Protein AF-K0SQ11-F1 (afdb_monomer_lite)

Secondary structure (DSSP, 8-state):
--------PPPPTT---------PPP-----------------------------------HHHHHHHIIIIIHHHHHH-TT-B--EEEEEE--SSSTTEEEEEE--EEES-SSPEEETTTEEE----PEEEPPPEEEEEEE-TTS-EEEEEEEEES-TTS-TTTTT--HHHHHHHHTT------TT-HHHHHHHHGGGSSPTTSS--SS--GGGS-TT------TT--

Sequence (229 aa):
MLRLGLPVRALDPTSRRVVVSAVRPPQGEANRPCEGLPRQPLAGRPRGRLRLPWSGHGPLCKEDIAETLKSVGGDIQASFPDLEPNAFGFTADDPIEPNRVWYFVRPRGTFSGKPFKHPVVGDIEATGAKVVAPTEARSMVFDDEGKIKHVSVGYVVDRFTGDTTGGKGAVFGLYHVMGQEIDATIGSPVTCFLQRLPDFLPEGTLPRSYSKEEDIPAWWTDERRGADA

Foldseek 3Di:
DDDDDDDDDDDDPPDPDDDPDDDDDDDDDDDDDPPDDDDDDDPDDPPDPDDDDWDLFDDAFPVLVVLCCVQVVVLCCQQWVPKDFQKADWDAQDVVAHQKIKIKTFIWTFRQGAFRQDLPPGTQHRPRQIWGAAIWMKMFHADPVRHTPDIGTFHHPDLVGIDQQNSGDDVSSVCVNSVHHDDQAAPDPVQVVVLCVCVVDPHPSDRHRYDDPVSPDPVDDDPDHRRYD

pLDDT: mean 75.04, std 24.02, range [23.45, 97.5]

Radius of gyration: 21.97 Å; chains: 1; bounding box: 57×60×44 Å

Organism: Thalassiosira oceanica (NCBI:txid159749)

Structure (mmCIF, N/CA/C/O backbone):
data_AF-K0SQ11-F1
#
_entry.id   AF-K0SQ11-F1
#
loop_
_atom_site.group_PDB
_atom_site.id
_atom_site.type_symbol
_atom_site.label_atom_id
_atom_site.label_alt_id
_atom_site.label_comp_id
_atom_site.label_asym_id
_atom_site.label_entity_id
_atom_site.label_seq_id
_atom_site.pdbx_PDB_ins_code
_atom_site.Cartn_x
_atom_site.Cartn_y
_atom_site.Cartn_z
_atom_site.occupancy
_atom_site.B_iso_or_equiv
_atom_site.auth_seq_id
_atom_site.auth_comp_id
_atom_site.auth_asym_id
_atom_site.auth_atom_id
_atom_site.pdbx_PDB_model_num
ATOM 1 N N . MET A 1 1 ? 0.326 -36.700 16.245 1.00 40.06 1 MET A N 1
ATOM 2 C CA . MET A 1 1 ? 0.276 -37.810 15.270 1.00 40.06 1 MET A CA 1
ATOM 3 C C . MET A 1 1 ? -1.027 -37.678 14.487 1.00 40.06 1 MET A C 1
ATOM 5 O O . MET A 1 1 ? -2.061 -38.068 14.996 1.00 40.06 1 MET A O 1
ATOM 9 N N . LEU A 1 2 ? -0.997 -37.039 13.313 1.00 26.03 2 LEU A N 1
ATOM 10 C CA . LEU A 1 2 ? -2.058 -37.102 12.298 1.00 26.03 2 LEU A CA 1
ATOM 11 C C . LEU A 1 2 ? -1.409 -36.730 10.952 1.00 26.03 2 LEU A C 1
ATOM 13 O O . LEU A 1 2 ? -0.904 -35.622 10.791 1.00 26.03 2 LEU A O 1
ATOM 17 N N . ARG A 1 3 ? -1.320 -37.703 10.039 1.00 28.97 3 ARG A N 1
ATOM 18 C CA . ARG A 1 3 ? -0.802 -37.563 8.668 1.00 28.97 3 ARG A CA 1
ATOM 19 C C . ARG A 1 3 ? -1.971 -37.194 7.754 1.00 28.97 3 ARG A C 1
ATOM 21 O O . ARG A 1 3 ? -2.927 -37.958 7.689 1.00 28.97 3 ARG A O 1
ATOM 28 N N . LEU A 1 4 ? -1.866 -36.098 7.007 1.00 30.70 4 LEU A N 1
ATOM 29 C CA . LEU A 1 4 ? -2.691 -35.854 5.821 1.00 30.70 4 LEU A CA 1
ATOM 30 C C . LEU A 1 4 ? -1.885 -36.294 4.595 1.00 30.70 4 LEU A C 1
ATOM 32 O O . LEU A 1 4 ? -0.842 -35.721 4.289 1.00 30.70 4 LEU A O 1
ATOM 36 N N . GLY A 1 5 ? -2.323 -37.380 3.958 1.00 31.53 5 GLY A N 1
ATOM 37 C CA . GLY A 1 5 ? -1.709 -37.927 2.753 1.00 31.53 5 GLY A CA 1
ATOM 38 C C . GLY A 1 5 ? -2.247 -37.247 1.497 1.00 31.53 5 GLY A C 1
ATOM 39 O O . GLY A 1 5 ? -3.444 -37.293 1.235 1.00 31.53 5 GLY A O 1
ATOM 40 N N . LEU A 1 6 ? -1.347 -36.679 0.700 1.00 33.78 6 LEU A N 1
ATOM 41 C CA . LEU A 1 6 ? -1.565 -36.391 -0.717 1.00 33.78 6 LEU A CA 1
ATOM 42 C C . LEU A 1 6 ? -0.550 -37.215 -1.528 1.00 33.78 6 LEU A C 1
ATOM 44 O O . LEU A 1 6 ? 0.592 -37.365 -1.082 1.00 33.78 6 LEU A O 1
ATOM 48 N N . PRO A 1 7 ? -0.923 -37.776 -2.693 1.00 32.31 7 PRO A N 1
ATOM 49 C CA . PRO A 1 7 ? 0.001 -38.556 -3.502 1.00 32.31 7 PRO A CA 1
ATOM 50 C C . PRO A 1 7 ? 1.004 -37.629 -4.199 1.00 32.31 7 PRO A C 1
ATOM 52 O O . PRO A 1 7 ? 0.644 -36.835 -5.067 1.00 32.31 7 PRO A O 1
ATOM 55 N N . VAL A 1 8 ? 2.282 -37.758 -3.844 1.00 35.69 8 VAL A N 1
ATOM 56 C CA . VAL A 1 8 ? 3.393 -37.153 -4.585 1.00 35.69 8 VAL A CA 1
ATOM 57 C C . VAL A 1 8 ? 3.593 -37.965 -5.866 1.00 35.69 8 VAL A C 1
ATOM 59 O O . VAL A 1 8 ? 4.084 -39.092 -5.817 1.00 35.69 8 VAL A O 1
ATOM 62 N N . ARG A 1 9 ? 3.206 -37.420 -7.024 1.00 36.34 9 ARG A N 1
ATOM 63 C CA . ARG A 1 9 ? 3.753 -37.886 -8.307 1.00 36.34 9 ARG A CA 1
ATOM 64 C C . ARG A 1 9 ? 5.137 -37.267 -8.475 1.00 36.34 9 ARG A C 1
ATOM 66 O O . ARG A 1 9 ? 5.291 -36.060 -8.316 1.00 36.34 9 ARG A O 1
ATOM 73 N N . ALA A 1 10 ? 6.122 -38.113 -8.761 1.00 33.50 10 ALA A N 1
ATOM 74 C CA . ALA A 1 10 ? 7.498 -37.713 -9.018 1.00 33.50 10 ALA A CA 1
ATOM 75 C C . ALA A 1 10 ? 7.561 -36.633 -10.112 1.00 33.50 10 ALA A C 1
ATOM 77 O O . ALA A 1 10 ? 6.948 -36.779 -11.171 1.00 33.50 10 ALA A O 1
ATOM 78 N N . LEU A 1 11 ? 8.283 -35.549 -9.823 1.00 37.41 11 LEU A N 1
ATOM 79 C CA . LEU A 1 11 ? 8.585 -34.472 -10.761 1.00 37.41 11 LEU A CA 1
ATOM 80 C C . LEU A 1 11 ? 9.653 -34.946 -11.756 1.00 37.41 11 LEU A C 1
ATOM 82 O O . LEU A 1 11 ? 10.676 -35.498 -11.356 1.00 37.41 11 LEU A O 1
ATOM 86 N N . ASP A 1 12 ? 9.406 -34.705 -13.041 1.00 36.88 12 ASP A N 1
ATOM 87 C CA . ASP A 1 12 ? 10.394 -34.826 -14.112 1.00 36.88 12 ASP A CA 1
ATOM 88 C C . ASP A 1 12 ? 11.459 -33.719 -13.943 1.00 36.88 12 ASP A C 1
ATOM 90 O O . ASP A 1 12 ? 11.107 -32.534 -13.961 1.00 36.88 12 ASP A O 1
ATOM 94 N N . PRO A 1 13 ? 12.751 -34.063 -13.781 1.00 37.38 13 PRO A N 1
ATOM 95 C CA . PRO A 1 13 ? 13.816 -33.093 -13.540 1.00 37.38 13 PRO A CA 1
ATOM 96 C C . PRO A 1 13 ? 14.177 -32.218 -14.757 1.00 37.38 13 PRO A C 1
ATOM 98 O O . PRO A 1 13 ? 15.077 -31.388 -14.645 1.00 37.38 13 PRO A O 1
ATOM 101 N N . THR A 1 14 ? 13.500 -32.350 -15.906 1.00 37.03 14 THR A N 1
ATOM 102 C CA . THR A 1 14 ? 13.816 -31.584 -17.131 1.00 37.03 14 THR A CA 1
ATOM 103 C C . THR A 1 14 ? 12.773 -30.546 -17.571 1.00 37.03 14 THR A C 1
ATOM 105 O O . THR A 1 14 ? 12.990 -29.825 -18.545 1.00 37.03 14 THR A O 1
ATOM 108 N N . SER A 1 15 ? 11.679 -30.357 -16.827 1.00 35.72 15 SER A N 1
ATOM 109 C CA . SER A 1 15 ? 10.617 -29.403 -17.187 1.00 35.72 15 SER A CA 1
ATOM 110 C C . SER A 1 15 ? 10.769 -28.030 -16.503 1.00 35.72 15 SER A C 1
ATOM 112 O O . SER A 1 15 ? 10.316 -27.833 -15.376 1.00 35.72 15 SER A O 1
ATOM 114 N N . ARG A 1 16 ? 11.311 -27.022 -17.207 1.00 37.81 16 ARG A N 1
ATOM 115 C CA . ARG A 1 16 ? 11.206 -25.590 -16.827 1.00 37.81 16 ARG A CA 1
ATOM 116 C C . ARG A 1 16 ? 9.860 -24.976 -17.249 1.00 37.81 16 ARG A C 1
ATOM 118 O O . ARG A 1 16 ? 9.820 -24.001 -17.994 1.00 37.81 16 ARG A O 1
ATOM 125 N N . ARG A 1 17 ? 8.741 -25.549 -16.806 1.00 32.56 17 ARG A N 1
ATOM 126 C CA . ARG A 1 17 ? 7.415 -24.918 -16.920 1.00 32.56 17 ARG A CA 1
ATOM 127 C C . ARG A 1 17 ? 6.625 -25.153 -15.643 1.00 32.56 17 ARG A C 1
ATOM 129 O O . ARG A 1 17 ? 6.314 -26.291 -15.302 1.00 32.56 17 ARG A O 1
ATOM 136 N N . VAL A 1 18 ? 6.278 -24.067 -14.957 1.00 30.39 18 VAL A N 1
ATOM 137 C CA . VAL A 1 18 ? 5.255 -24.086 -13.911 1.00 30.39 18 VAL A CA 1
ATOM 138 C C . VAL A 1 18 ? 3.911 -24.247 -14.617 1.00 30.39 18 VAL A C 1
ATOM 140 O O . VAL A 1 18 ? 3.404 -23.315 -15.232 1.00 30.39 18 VAL A O 1
ATOM 143 N N . VAL A 1 19 ? 3.346 -25.453 -14.584 1.00 28.52 19 VAL A N 1
ATOM 144 C CA . VAL A 1 19 ? 1.976 -25.686 -15.050 1.00 28.52 19 VAL A CA 1
ATOM 145 C C . VAL A 1 19 ? 1.035 -25.341 -13.899 1.00 28.52 19 VAL A C 1
ATOM 147 O O . VAL A 1 19 ? 0.837 -26.140 -12.986 1.00 28.52 19 VAL A O 1
ATOM 150 N N . VAL A 1 20 ? 0.449 -24.144 -13.933 1.00 29.77 20 VAL A N 1
ATOM 151 C CA . VAL A 1 20 ? -0.685 -23.801 -13.066 1.00 29.77 20 VAL A CA 1
ATOM 152 C C . VAL A 1 20 ? -1.923 -24.491 -13.640 1.00 29.77 20 VAL A C 1
ATOM 154 O O . VAL A 1 20 ? -2.481 -24.068 -14.650 1.00 29.77 20 VAL A O 1
ATOM 157 N N . SE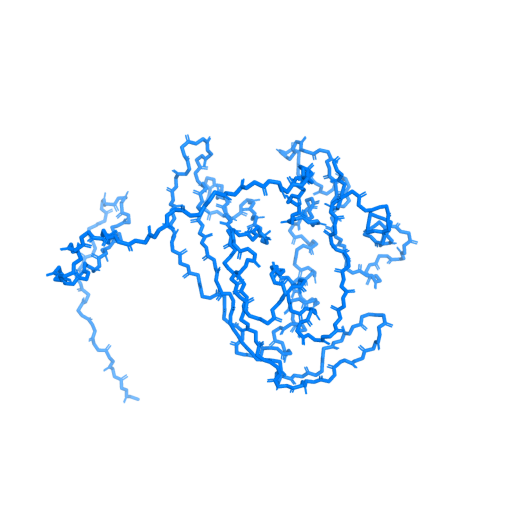R A 1 21 ? -2.333 -25.600 -13.027 1.00 28.03 21 SER A N 1
ATOM 158 C CA . SER A 1 21 ? -3.576 -26.288 -13.383 1.00 28.03 21 SER A CA 1
ATOM 159 C C . SER A 1 21 ? -4.770 -25.485 -12.860 1.00 28.03 21 SER A C 1
ATOM 161 O O . SER A 1 21 ? -5.075 -25.514 -11.668 1.00 28.03 21 SER A O 1
ATOM 163 N N . ALA A 1 22 ? -5.441 -24.745 -13.743 1.00 30.41 22 ALA A N 1
ATOM 164 C CA . ALA A 1 22 ? -6.716 -24.111 -13.439 1.00 30.41 22 ALA A CA 1
ATOM 165 C C . ALA A 1 22 ? -7.832 -25.169 -13.435 1.00 30.41 22 ALA A C 1
ATOM 167 O O . ALA A 1 22 ? -8.140 -25.779 -14.462 1.00 30.41 22 ALA A O 1
ATOM 168 N N . VAL A 1 23 ? -8.465 -25.374 -12.280 1.00 29.23 23 VAL A N 1
ATOM 169 C CA . VAL A 1 23 ? -9.723 -26.122 -12.182 1.00 29.23 23 VAL A CA 1
ATOM 170 C C . VAL A 1 23 ? -10.803 -25.304 -12.897 1.00 29.23 23 VAL A C 1
ATOM 172 O O . VAL A 1 23 ? -11.143 -24.206 -12.460 1.00 29.23 23 VAL A O 1
ATOM 175 N N . ARG A 1 24 ? -11.325 -25.809 -14.023 1.00 27.81 24 ARG A N 1
ATOM 176 C CA . ARG A 1 24 ? -12.464 -25.187 -14.717 1.00 27.81 24 ARG A CA 1
ATOM 177 C C . ARG A 1 24 ? -13.718 -25.301 -13.839 1.00 27.81 24 ARG A C 1
ATOM 179 O O . ARG A 1 24 ? -14.033 -26.418 -13.425 1.00 27.81 24 ARG A O 1
ATOM 186 N N . PRO A 1 25 ? -14.472 -24.216 -13.597 1.00 33.88 25 PRO A N 1
ATOM 187 C CA . PRO A 1 25 ? -15.818 -24.346 -13.057 1.00 33.88 25 PRO A CA 1
ATOM 188 C C . PRO A 1 25 ? -16.740 -25.030 -14.087 1.00 33.88 25 PRO A C 1
ATOM 190 O O . PRO A 1 25 ? -16.504 -24.917 -15.297 1.00 33.88 25 PRO A O 1
ATOM 193 N N . PRO A 1 26 ? -17.771 -25.765 -13.631 1.00 32.19 26 PRO A N 1
ATOM 194 C CA . PRO A 1 26 ? -18.691 -26.473 -14.511 1.00 32.19 26 PRO A CA 1
ATOM 195 C C . PRO A 1 26 ? -19.428 -25.492 -15.429 1.00 32.19 26 PRO A C 1
ATOM 197 O O . PRO A 1 26 ? -19.966 -24.478 -14.989 1.00 32.19 26 PRO A O 1
ATOM 200 N N . GLN A 1 27 ? -19.432 -25.803 -16.725 1.00 36.09 27 GLN A N 1
ATOM 201 C CA . GLN A 1 27 ? -20.193 -25.077 -17.734 1.00 36.09 27 GLN A CA 1
ATOM 202 C C . GLN A 1 27 ? -21.684 -25.373 -17.551 1.00 36.09 27 GLN A C 1
ATOM 204 O O . GLN A 1 27 ? -22.124 -26.500 -17.765 1.00 36.09 27 GLN A O 1
ATOM 209 N N . GLY A 1 28 ? -22.458 -24.357 -17.181 1.00 32.97 28 GLY A N 1
ATOM 210 C CA . GLY A 1 28 ? -23.914 -24.424 -17.144 1.00 32.97 28 GLY A CA 1
ATOM 211 C C . GLY A 1 28 ? -24.511 -23.054 -16.842 1.00 32.97 28 GLY A C 1
ATOM 212 O O . GLY A 1 28 ? -24.303 -22.528 -15.760 1.00 32.97 28 GLY A O 1
ATOM 213 N N . GLU A 1 29 ? -25.242 -22.510 -17.816 1.00 37.88 29 GLU A N 1
ATOM 214 C CA . GLU A 1 29 ? -26.113 -21.325 -17.723 1.00 37.88 29 GLU A CA 1
ATOM 215 C C . GLU A 1 29 ? -25.455 -19.936 -17.635 1.00 37.88 29 GLU A C 1
ATOM 217 O O . GLU A 1 29 ? -25.590 -19.201 -16.664 1.00 37.88 29 GLU A O 1
ATOM 222 N N . ALA A 1 30 ? -24.853 -19.493 -18.741 1.00 39.62 30 ALA A N 1
ATOM 223 C CA . ALA A 1 30 ? -24.671 -18.066 -19.013 1.00 39.62 30 ALA A CA 1
ATOM 224 C C . ALA A 1 30 ? -24.880 -17.786 -20.507 1.00 39.62 30 ALA A C 1
ATOM 226 O O . ALA A 1 30 ? -23.931 -17.590 -21.252 1.00 39.62 30 ALA A O 1
ATOM 227 N N . ASN A 1 31 ? -26.135 -17.842 -20.959 1.00 39.84 31 ASN A N 1
ATOM 228 C CA . ASN A 1 31 ? -26.563 -17.250 -22.228 1.00 39.84 31 ASN A CA 1
ATOM 229 C C . ASN A 1 31 ? -28.076 -17.000 -22.188 1.00 39.84 31 ASN A C 1
ATOM 231 O O . ASN A 1 31 ? -28.878 -17.797 -22.669 1.00 39.84 31 ASN A O 1
ATOM 235 N N . ARG A 1 32 ? -28.470 -15.868 -21.601 1.00 34.31 32 ARG A N 1
ATOM 236 C CA . ARG A 1 32 ? -29.712 -15.184 -21.972 1.00 34.31 32 ARG A CA 1
ATOM 237 C C . ARG A 1 32 ? -29.358 -13.733 -22.299 1.00 34.31 32 ARG A C 1
ATOM 239 O O . ARG A 1 32 ? -28.761 -13.075 -21.448 1.00 34.31 32 ARG A O 1
ATOM 246 N N . PRO A 1 33 ? -29.668 -13.231 -23.503 1.00 32.69 33 PRO A N 1
ATOM 247 C CA . PRO A 1 33 ? -29.471 -11.827 -23.818 1.00 32.69 33 PRO A CA 1
ATOM 248 C C . PRO A 1 33 ? -30.465 -10.980 -23.015 1.00 32.69 33 PRO A C 1
ATOM 250 O O . PRO A 1 33 ? -31.672 -11.212 -23.053 1.00 32.69 33 PRO A O 1
ATOM 253 N N . CYS A 1 34 ? -29.953 -9.999 -22.272 1.00 34.88 34 CYS A N 1
ATOM 254 C CA . CYS A 1 34 ? -30.762 -8.972 -21.622 1.00 34.88 34 CYS A CA 1
ATOM 255 C C . CYS A 1 34 ? -31.261 -7.970 -22.677 1.00 34.88 34 CYS A C 1
ATOM 257 O O . CYS A 1 34 ? -30.704 -6.884 -22.827 1.00 34.88 34 CYS A O 1
ATOM 259 N N . GLU A 1 35 ? -32.300 -8.331 -23.424 1.00 33.31 35 GLU A N 1
ATOM 260 C CA . GLU A 1 35 ? -33.110 -7.369 -24.173 1.00 33.31 35 GLU A CA 1
ATOM 261 C C . GLU A 1 35 ? -34.173 -6.777 -23.235 1.00 33.31 35 GLU A C 1
ATOM 263 O O . GLU A 1 35 ? -34.938 -7.520 -22.625 1.00 33.31 35 GLU A O 1
ATOM 268 N N . GLY A 1 36 ? -34.224 -5.442 -23.100 1.00 40.19 36 GLY A N 1
ATOM 269 C CA . GLY A 1 36 ? -35.381 -4.774 -22.480 1.00 40.19 36 GLY A CA 1
ATOM 270 C C . GLY A 1 36 ? -35.147 -3.633 -21.483 1.00 40.19 36 GLY A C 1
ATOM 271 O O . GLY A 1 36 ? -36.105 -3.248 -20.820 1.00 40.19 36 GLY A O 1
ATOM 272 N N . LEU A 1 37 ? -33.949 -3.048 -21.353 1.00 33.91 37 LEU A N 1
ATOM 273 C CA . LEU A 1 37 ? -33.782 -1.829 -20.540 1.00 33.91 37 LEU A CA 1
ATOM 274 C C . LEU A 1 37 ? -33.854 -0.558 -21.411 1.00 33.91 37 LEU A C 1
ATOM 276 O O . LEU A 1 37 ? -33.103 -0.448 -22.385 1.00 33.91 37 LEU A O 1
ATOM 280 N N . PRO A 1 38 ? -34.732 0.416 -21.093 1.00 33.44 38 PRO A N 1
ATOM 281 C CA . PRO A 1 38 ? -34.874 1.634 -21.884 1.00 33.44 38 PRO A CA 1
ATOM 282 C C . PRO A 1 38 ? -33.610 2.499 -21.801 1.00 33.44 38 PRO A C 1
ATOM 284 O O . PRO A 1 38 ? -33.128 2.836 -20.719 1.00 33.44 38 PRO A O 1
ATOM 287 N N . ARG A 1 39 ? -33.083 2.897 -22.965 1.00 37.88 39 ARG A N 1
ATOM 288 C CA . ARG A 1 39 ? -31.985 3.867 -23.080 1.00 37.88 39 ARG A CA 1
ATOM 289 C C . ARG A 1 39 ? -32.509 5.260 -22.728 1.00 37.88 39 ARG A C 1
ATOM 291 O O . ARG A 1 39 ? -33.182 5.885 -23.542 1.00 37.88 39 ARG A O 1
ATOM 298 N N . GLN A 1 40 ? -32.197 5.757 -21.534 1.00 34.53 40 GLN A N 1
ATOM 299 C CA . GLN A 1 40 ? -32.376 7.177 -21.228 1.00 34.53 40 GLN A CA 1
ATOM 300 C C . GLN A 1 40 ? -31.250 8.009 -21.872 1.00 34.53 40 GLN A C 1
ATOM 302 O O . GLN A 1 40 ? -30.087 7.595 -21.826 1.00 34.53 40 GLN A O 1
ATOM 307 N N . PRO A 1 41 ? -31.550 9.180 -22.462 1.00 31.86 41 PRO A N 1
ATOM 308 C CA . PRO A 1 41 ? -30.533 10.043 -23.043 1.00 31.86 41 PRO A CA 1
ATOM 309 C C . PRO A 1 41 ? -29.798 10.813 -21.937 1.00 31.86 41 PRO A C 1
ATOM 311 O O . PRO A 1 41 ? -30.388 11.615 -21.216 1.00 31.86 41 PRO A O 1
ATOM 314 N N . LEU A 1 42 ? -28.489 10.590 -21.810 1.00 35.97 42 LEU A N 1
ATOM 315 C CA . LEU A 1 42 ? -27.618 11.362 -20.920 1.00 35.97 42 LEU A CA 1
ATOM 316 C C . LEU A 1 42 ? -27.290 12.719 -21.559 1.00 35.97 42 LEU A C 1
ATOM 318 O O . LEU A 1 42 ? -26.251 12.892 -22.194 1.00 35.97 42 LEU A O 1
ATOM 322 N N . ALA A 1 43 ? -28.185 13.691 -21.390 1.00 32.31 43 ALA A N 1
ATOM 323 C CA . ALA A 1 43 ? -27.906 15.090 -21.683 1.00 32.31 43 ALA A CA 1
ATOM 324 C C . ALA A 1 43 ? -27.312 15.788 -20.444 1.00 32.31 43 ALA A C 1
ATOM 326 O O . ALA A 1 43 ? -27.899 15.766 -19.367 1.00 32.31 43 ALA A O 1
ATOM 327 N N . GLY A 1 44 ? -26.155 16.433 -20.623 1.00 39.44 44 GLY A N 1
ATOM 328 C CA . GLY A 1 44 ? -25.675 17.512 -19.754 1.00 39.44 44 GLY A CA 1
ATOM 329 C C . GLY A 1 44 ? -25.054 17.105 -18.414 1.00 39.44 44 GLY A C 1
ATOM 330 O O . GLY A 1 44 ? -25.647 17.315 -17.362 1.00 39.44 44 GLY A O 1
ATOM 331 N N . ARG A 1 45 ? -23.792 16.657 -18.418 1.00 31.62 45 ARG A N 1
ATOM 332 C CA . ARG A 1 45 ? -22.900 16.877 -17.265 1.00 31.62 45 ARG A CA 1
ATOM 333 C C . ARG A 1 45 ? -21.667 17.660 -17.716 1.00 31.62 45 ARG A C 1
ATOM 335 O O . ARG A 1 45 ? -21.113 17.342 -18.771 1.00 31.62 45 ARG A O 1
ATOM 342 N N . PRO A 1 46 ? -21.243 18.693 -16.966 1.00 33.34 46 PRO A N 1
ATOM 343 C CA . PRO A 1 46 ? -20.054 19.459 -17.305 1.00 33.34 46 PRO A CA 1
ATOM 344 C C . PRO A 1 46 ? -18.839 18.528 -17.331 1.00 33.34 46 PRO A C 1
ATOM 346 O O . PRO A 1 46 ? -18.692 17.661 -16.468 1.00 33.34 46 PRO A O 1
ATOM 349 N N . ARG A 1 47 ? -17.979 18.701 -18.342 1.00 36.22 47 ARG A N 1
ATOM 350 C CA . ARG A 1 47 ? -16.709 17.977 -18.496 1.00 36.22 47 ARG A CA 1
ATOM 351 C C . ARG A 1 47 ? -15.741 18.402 -17.386 1.00 36.22 47 ARG A C 1
ATOM 353 O O . ARG A 1 47 ? -14.822 19.183 -17.613 1.00 36.22 47 ARG A O 1
ATOM 360 N N . GLY A 1 48 ? -15.964 17.897 -16.177 1.00 29.22 48 GLY A N 1
ATOM 361 C CA . GLY A 1 48 ? -14.951 17.856 -15.136 1.00 29.22 48 GLY A CA 1
ATOM 362 C C . GLY A 1 48 ? -13.821 16.960 -15.626 1.00 29.22 48 GLY A C 1
ATOM 363 O O . GLY A 1 48 ? -14.041 15.797 -15.960 1.00 29.22 48 GLY A O 1
ATOM 364 N N . ARG A 1 49 ? -12.625 17.531 -15.747 1.00 29.38 49 ARG A N 1
ATOM 365 C CA . ARG A 1 49 ? -11.403 16.824 -16.131 1.00 29.38 49 ARG A CA 1
ATOM 366 C C . ARG A 1 49 ? -11.195 15.684 -15.125 1.00 29.38 49 ARG A C 1
ATOM 368 O O . ARG A 1 49 ? -10.984 15.951 -13.945 1.00 29.38 49 ARG A O 1
ATOM 375 N N . LEU A 1 50 ? -11.322 14.437 -15.575 1.00 23.45 50 LEU A N 1
ATOM 376 C CA . LEU A 1 50 ? -11.149 13.243 -14.750 1.00 23.45 50 LEU A CA 1
ATOM 377 C C . LEU A 1 50 ? -9.677 13.168 -14.313 1.00 23.45 50 LEU A C 1
ATOM 379 O O . LEU A 1 50 ? -8.835 12.660 -15.045 1.00 23.45 50 LEU A O 1
ATOM 383 N N . ARG A 1 51 ? -9.346 13.733 -13.150 1.00 26.39 51 ARG A N 1
ATOM 384 C CA . ARG A 1 51 ? -8.080 13.449 -12.471 1.00 26.39 51 ARG A CA 1
ATOM 385 C C . ARG A 1 51 ? -8.301 12.160 -11.689 1.00 26.39 51 ARG A C 1
ATOM 387 O O . ARG A 1 51 ? -9.055 12.160 -10.721 1.00 26.39 51 ARG A O 1
ATOM 394 N N . LEU A 1 52 ? -7.680 11.068 -12.117 1.00 30.95 52 LEU A N 1
ATOM 395 C CA . LEU A 1 52 ? -7.526 9.872 -11.292 1.00 30.95 52 LEU A CA 1
ATOM 396 C C . LEU A 1 52 ? -6.048 9.740 -10.957 1.00 30.95 52 LEU A C 1
ATOM 398 O O . LEU A 1 52 ? -5.308 9.207 -11.781 1.00 30.95 52 LEU A O 1
ATOM 402 N N . PRO A 1 53 ? -5.599 10.236 -9.798 1.00 37.91 53 PRO A N 1
ATOM 403 C CA . PRO A 1 53 ? -4.221 10.045 -9.443 1.00 37.91 53 PRO A CA 1
ATOM 404 C C . PRO A 1 53 ? -4.151 9.439 -8.043 1.00 37.91 53 PRO A C 1
ATOM 406 O O . PRO A 1 53 ? -4.212 10.138 -7.039 1.00 37.91 53 PRO A O 1
ATOM 409 N N . TRP A 1 54 ? -4.078 8.114 -7.978 1.00 42.31 54 TRP A N 1
ATOM 410 C CA . TRP A 1 54 ? -3.906 7.417 -6.708 1.00 42.31 54 TRP A CA 1
ATOM 411 C C . TRP A 1 54 ? -2.709 6.481 -6.813 1.00 42.31 54 TRP A C 1
ATOM 413 O O . TRP A 1 54 ? -2.839 5.301 -7.116 1.00 42.31 54 TRP A O 1
ATOM 423 N N . SER A 1 55 ? -1.542 7.085 -6.596 1.00 50.31 55 SER A N 1
ATOM 424 C CA . SER A 1 55 ? -0.325 6.482 -6.046 1.00 50.31 55 SER A CA 1
ATOM 425 C C . SER A 1 55 ? 0.616 7.636 -5.666 1.00 50.31 55 SER A C 1
ATOM 427 O O . SER A 1 55 ? 1.500 7.994 -6.432 1.00 50.31 55 SER A O 1
ATOM 429 N N . GLY A 1 56 ? 0.369 8.287 -4.524 1.00 55.72 56 GLY A N 1
ATOM 430 C CA . GLY A 1 56 ? 1.171 9.420 -4.033 1.00 55.72 56 GLY A CA 1
ATOM 431 C C . GLY A 1 56 ? 2.408 9.009 -3.224 1.00 55.72 56 GLY A C 1
ATOM 432 O O . GLY A 1 56 ? 2.868 9.789 -2.401 1.00 55.72 56 GLY A O 1
ATOM 433 N N . HIS A 1 57 ? 2.898 7.778 -3.377 1.00 65.44 57 HIS A N 1
ATOM 434 C CA . HIS A 1 57 ? 4.060 7.253 -2.654 1.00 65.44 57 HIS A CA 1
ATOM 435 C C . HIS A 1 57 ? 5.071 6.671 -3.637 1.00 65.44 57 HIS A C 1
ATOM 437 O O . HIS A 1 57 ? 4.682 6.001 -4.594 1.00 65.44 57 HIS A O 1
ATOM 443 N N . GLY A 1 58 ? 6.356 6.876 -3.346 1.00 74.62 58 GLY A N 1
ATOM 444 C CA . GLY A 1 58 ? 7.471 6.351 -4.128 1.00 74.62 58 GLY A CA 1
ATOM 445 C C . GLY A 1 58 ? 8.229 7.408 -4.946 1.00 74.62 58 GLY A C 1
ATOM 446 O O . GLY A 1 58 ? 7.783 8.553 -5.040 1.00 74.62 58 GLY A O 1
ATOM 447 N N . PRO A 1 59 ? 9.381 7.037 -5.529 1.00 87.44 59 PRO A N 1
ATOM 448 C CA . PRO A 1 59 ? 10.073 5.756 -5.355 1.00 87.44 59 PRO A CA 1
ATOM 449 C C . PRO A 1 59 ? 10.585 5.567 -3.919 1.00 87.44 59 PRO A C 1
ATOM 451 O O . PRO A 1 59 ? 10.963 6.530 -3.259 1.00 87.44 59 PRO A O 1
ATOM 454 N N . LEU A 1 60 ? 10.556 4.326 -3.427 1.00 86.38 60 LEU A N 1
ATOM 455 C CA . LEU A 1 60 ? 11.115 3.939 -2.129 1.00 86.38 60 LEU A CA 1
ATOM 456 C C . LEU A 1 60 ? 12.143 2.820 -2.336 1.00 86.38 60 LEU A C 1
ATOM 458 O O . LEU A 1 60 ? 11.863 1.838 -3.028 1.00 86.38 60 LEU A O 1
ATOM 462 N N . CYS A 1 61 ? 13.319 2.967 -1.735 1.00 88.69 61 CYS A N 1
ATOM 463 C CA . CYS A 1 61 ? 14.364 1.964 -1.669 1.00 88.69 61 CYS A CA 1
ATOM 464 C C . CYS A 1 61 ? 13.982 0.866 -0.668 1.00 88.69 61 CYS A C 1
ATOM 466 O O . CYS A 1 61 ? 12.998 0.950 0.075 1.00 88.69 61 CYS A O 1
ATOM 468 N N . LYS A 1 62 ? 14.761 -0.213 -0.662 1.00 85.62 62 LYS A N 1
ATOM 469 C CA . LYS A 1 62 ? 14.466 -1.397 0.147 1.00 85.62 62 LYS A CA 1
ATOM 470 C C . LYS A 1 62 ? 14.464 -1.078 1.64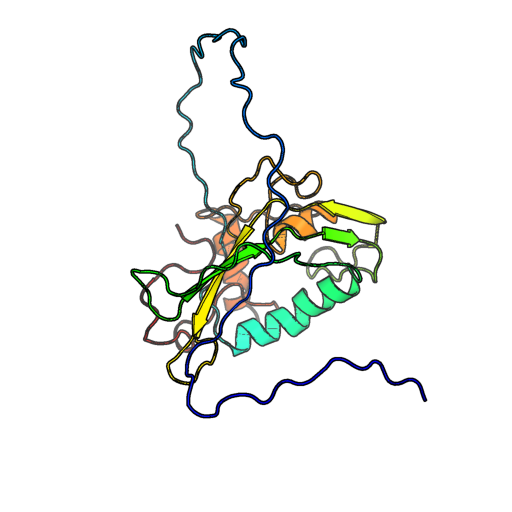1 1.00 85.62 62 LYS A C 1
ATOM 472 O O . LYS A 1 62 ? 13.635 -1.613 2.376 1.00 85.62 62 LYS A O 1
ATOM 477 N N . GLU A 1 63 ? 15.394 -0.240 2.073 1.00 86.62 63 GLU A N 1
ATOM 478 C CA . GLU A 1 63 ? 15.591 0.171 3.456 1.00 86.62 63 GLU A CA 1
ATOM 479 C C . GLU A 1 63 ? 14.373 0.958 3.954 1.00 86.62 63 GLU A C 1
ATOM 481 O O . GLU A 1 63 ? 13.765 0.561 4.952 1.00 86.62 63 GLU A O 1
ATOM 486 N N . ASP A 1 64 ? 13.929 1.964 3.195 1.00 85.75 64 ASP A N 1
ATOM 487 C CA . ASP A 1 64 ? 12.754 2.775 3.534 1.00 85.75 64 ASP A CA 1
ATOM 488 C C . ASP A 1 64 ? 11.449 1.964 3.489 1.00 85.75 64 ASP A C 1
ATOM 490 O O . ASP A 1 64 ? 10.567 2.130 4.339 1.00 85.75 64 ASP A O 1
ATOM 494 N N . ILE A 1 65 ? 11.319 1.030 2.535 1.00 84.69 65 ILE A N 1
ATOM 495 C CA . ILE A 1 65 ? 10.197 0.079 2.511 1.00 84.69 65 ILE A CA 1
ATOM 496 C C . ILE A 1 65 ? 10.209 -0.769 3.785 1.00 84.69 65 ILE A C 1
ATOM 498 O O . ILE A 1 65 ? 9.168 -0.944 4.419 1.00 84.69 65 ILE A O 1
ATOM 502 N N . ALA A 1 66 ? 11.366 -1.306 4.176 1.00 85.31 66 ALA A N 1
ATOM 503 C CA . ALA A 1 66 ? 11.478 -2.147 5.360 1.00 85.31 66 ALA A CA 1
ATOM 504 C C . ALA A 1 66 ? 11.157 -1.373 6.646 1.00 85.31 66 ALA A C 1
ATOM 506 O O . ALA A 1 66 ? 10.501 -1.921 7.533 1.00 85.31 66 ALA A O 1
ATOM 507 N N . GLU A 1 67 ? 11.578 -0.114 6.755 1.00 84.31 67 GLU A N 1
ATOM 508 C CA . GLU A 1 67 ? 11.243 0.757 7.884 1.00 84.31 67 GLU A CA 1
ATOM 509 C C . GLU A 1 67 ? 9.744 1.079 7.932 1.00 84.31 67 GLU A C 1
ATOM 511 O O . GLU A 1 67 ? 9.106 0.938 8.980 1.00 84.31 67 GLU A O 1
ATOM 516 N N . THR A 1 68 ? 9.151 1.411 6.784 1.00 81.75 68 THR A N 1
ATOM 517 C CA . THR A 1 68 ? 7.710 1.677 6.660 1.00 81.75 68 THR A CA 1
ATOM 518 C C . THR A 1 68 ? 6.880 0.441 7.016 1.00 81.75 68 THR A C 1
ATOM 520 O O . THR A 1 68 ? 5.870 0.538 7.712 1.00 81.75 68 THR A O 1
ATOM 523 N N . LEU A 1 69 ? 7.310 -0.750 6.588 1.00 81.94 69 LEU A N 1
ATOM 524 C CA . LEU A 1 69 ? 6.635 -2.005 6.920 1.00 81.94 69 LEU A CA 1
ATOM 525 C C . LEU A 1 69 ? 6.777 -2.369 8.401 1.00 81.94 69 LEU A C 1
ATOM 527 O O . LEU A 1 69 ? 5.821 -2.872 8.984 1.00 81.94 69 LEU A O 1
ATOM 531 N N . LYS A 1 70 ? 7.936 -2.115 9.022 1.00 83.44 70 LYS A N 1
ATOM 532 C CA . LYS A 1 70 ? 8.145 -2.366 10.459 1.00 83.44 70 LYS A CA 1
ATOM 533 C C . LYS A 1 70 ? 7.322 -1.433 11.343 1.00 83.44 70 LYS A C 1
ATOM 535 O O . LYS A 1 70 ? 6.844 -1.875 12.381 1.00 83.44 70 LYS A O 1
ATOM 540 N N . SER A 1 71 ? 7.193 -0.169 10.947 1.00 81.56 71 SER A N 1
ATOM 541 C CA . SER A 1 71 ? 6.419 0.839 11.671 1.00 81.56 71 SER A CA 1
ATOM 542 C C . SER A 1 71 ? 4.941 0.751 11.281 1.00 81.56 71 SER A C 1
ATOM 544 O O . SER A 1 71 ? 4.189 -0.044 11.841 1.00 81.56 71 SER A O 1
ATOM 546 N N . VAL A 1 72 ? 4.544 1.490 10.247 1.00 81.31 72 VAL A N 1
ATOM 547 C CA . VAL A 1 72 ? 3.160 1.628 9.780 1.00 81.31 72 VAL A CA 1
ATOM 548 C C . VAL A 1 72 ? 2.540 0.272 9.438 1.00 81.31 72 VAL A C 1
ATOM 550 O O . VAL A 1 72 ? 1.407 -0.000 9.825 1.00 81.31 72 VAL A O 1
ATOM 553 N N . GLY A 1 73 ? 3.274 -0.605 8.748 1.00 80.12 73 GLY A N 1
ATOM 554 C CA . GLY A 1 73 ? 2.783 -1.947 8.417 1.00 80.12 73 GLY A CA 1
ATOM 555 C C . GLY A 1 73 ? 2.515 -2.815 9.653 1.00 80.12 73 GLY A C 1
ATOM 556 O O . GLY A 1 73 ? 1.480 -3.481 9.722 1.00 80.12 73 GLY A O 1
ATOM 557 N N . GLY A 1 74 ? 3.406 -2.764 10.644 1.00 84.00 74 GLY A N 1
ATOM 558 C CA . GLY A 1 74 ? 3.263 -3.473 11.914 1.00 84.00 74 GLY A CA 1
ATOM 559 C C . GLY A 1 74 ? 2.068 -2.975 12.725 1.00 84.00 74 GLY A C 1
ATOM 560 O O . GLY A 1 74 ? 1.280 -3.787 13.218 1.00 84.00 74 GLY A O 1
ATOM 561 N N . ASP A 1 75 ? 1.879 -1.657 12.799 1.00 87.69 75 ASP A N 1
ATOM 562 C CA . ASP A 1 75 ? 0.741 -1.051 13.496 1.00 87.69 75 ASP A CA 1
ATOM 563 C C . ASP A 1 75 ? -0.588 -1.364 12.795 1.00 87.69 75 ASP A C 1
ATOM 565 O O . ASP A 1 75 ? -1.576 -1.680 13.461 1.00 87.69 75 ASP A O 1
ATOM 569 N N . ILE A 1 76 ? -0.618 -1.374 11.456 1.00 89.44 76 ILE A N 1
ATOM 570 C CA . ILE A 1 76 ? -1.791 -1.814 10.686 1.00 89.44 76 ILE A CA 1
ATOM 571 C C . ILE A 1 76 ? -2.118 -3.272 10.991 1.00 89.44 76 ILE A C 1
ATOM 573 O O . ILE A 1 76 ? -3.268 -3.581 11.285 1.00 89.44 76 ILE A O 1
ATOM 577 N N . GLN A 1 77 ? -1.133 -4.171 10.952 1.00 90.81 77 GLN A N 1
ATOM 578 C CA . GLN A 1 77 ? -1.371 -5.590 11.220 1.00 90.81 77 GLN A CA 1
ATOM 579 C C . GLN A 1 77 ? -1.859 -5.820 12.657 1.00 90.81 77 GLN A C 1
ATOM 581 O O . GLN A 1 77 ? -2.721 -6.662 12.899 1.00 90.81 77 GLN A O 1
ATOM 586 N N . ALA A 1 78 ? -1.341 -5.051 13.617 1.00 93.75 78 ALA A N 1
ATOM 587 C CA . ALA A 1 78 ? -1.796 -5.105 15.000 1.00 93.75 78 ALA A CA 1
ATOM 588 C C . ALA A 1 78 ? -3.223 -4.559 15.181 1.00 93.75 78 ALA A C 1
ATOM 590 O O . ALA A 1 78 ? -3.953 -5.064 16.035 1.00 93.75 78 ALA A O 1
ATOM 591 N N . SER A 1 79 ? -3.610 -3.549 14.397 1.00 95.06 79 SER A N 1
ATOM 592 C CA . SER A 1 79 ? -4.917 -2.875 14.455 1.00 95.06 79 SER A CA 1
ATOM 593 C C . SER A 1 79 ? -6.010 -3.616 13.676 1.00 95.06 79 SER A C 1
ATOM 595 O O . SER A 1 79 ? -7.178 -3.602 14.068 1.00 95.06 79 SER A O 1
ATOM 597 N N . PHE A 1 80 ? -5.629 -4.307 12.601 1.00 96.56 80 PHE A N 1
ATOM 598 C CA . PHE A 1 80 ? -6.499 -5.098 11.734 1.00 96.56 80 PHE A CA 1
ATOM 599 C C . PHE A 1 80 ? -5.985 -6.549 11.644 1.00 96.56 80 PHE A C 1
ATOM 601 O O . PHE A 1 80 ? -5.398 -6.943 10.633 1.00 96.56 80 PHE A O 1
ATOM 608 N N . PRO A 1 81 ? -6.164 -7.361 12.701 1.00 96.25 81 PRO A N 1
ATOM 609 C CA . PRO A 1 81 ? -5.544 -8.684 12.807 1.00 96.25 81 PRO A CA 1
ATOM 610 C C . PRO A 1 81 ? -6.084 -9.714 11.802 1.00 96.25 81 PRO A C 1
ATOM 612 O O . PRO A 1 81 ? -5.432 -10.726 11.560 1.00 96.25 81 PRO A O 1
ATOM 615 N N . ASP A 1 82 ? -7.265 -9.471 11.233 1.00 96.94 82 ASP A N 1
ATOM 616 C CA . ASP A 1 82 ? -7.929 -10.286 10.210 1.00 96.94 82 ASP A CA 1
ATOM 617 C C . ASP A 1 82 ? -7.847 -9.653 8.805 1.00 96.94 82 ASP A C 1
ATOM 619 O O . ASP A 1 82 ? -8.602 -10.041 7.911 1.00 96.94 82 ASP A O 1
ATOM 623 N N . LEU A 1 83 ? -6.972 -8.655 8.601 1.00 96.38 83 LEU A N 1
ATOM 624 C CA . LEU A 1 83 ? -6.818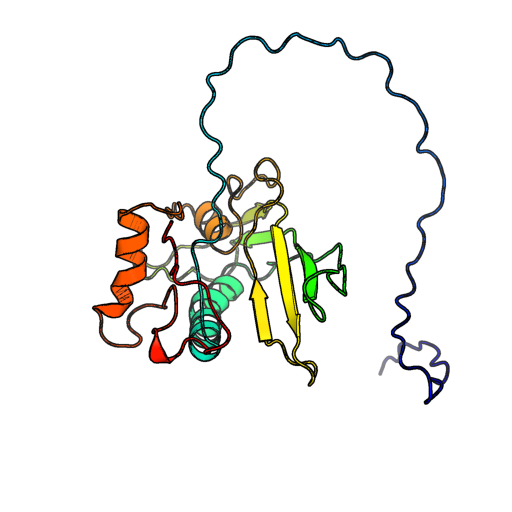 -7.995 7.307 1.00 96.38 83 LEU A CA 1
ATOM 625 C C . LEU A 1 83 ? -6.168 -8.928 6.287 1.00 96.38 83 LEU A C 1
ATOM 627 O O . LEU A 1 83 ? -4.966 -9.178 6.309 1.00 96.38 83 LEU A O 1
ATOM 631 N N . GLU A 1 84 ? -6.966 -9.349 5.320 1.00 96.12 84 GLU A N 1
ATOM 632 C CA . GLU A 1 84 ? -6.546 -10.179 4.205 1.00 96.12 84 GLU A CA 1
ATOM 633 C C . GLU A 1 84 ? -6.549 -9.360 2.909 1.00 96.12 84 GLU A C 1
ATOM 635 O O . GLU A 1 84 ? -7.569 -8.748 2.569 1.00 96.12 84 GLU A O 1
ATOM 640 N N . PRO A 1 85 ? -5.454 -9.355 2.124 1.00 93.00 85 PRO A N 1
ATOM 641 C CA . PRO A 1 85 ? -5.424 -8.687 0.825 1.00 93.00 85 PRO A CA 1
ATOM 642 C C . PRO A 1 85 ? -6.416 -9.282 -0.184 1.00 93.00 85 PRO A C 1
ATOM 644 O O . PRO A 1 85 ? -6.877 -8.567 -1.071 1.00 93.00 85 PRO A O 1
ATOM 647 N N . ASN A 1 86 ? -6.736 -10.579 -0.069 1.00 95.75 86 ASN A N 1
ATOM 648 C CA . ASN A 1 86 ? -7.536 -11.339 -1.039 1.00 95.75 86 ASN A CA 1
ATOM 649 C C . ASN A 1 86 ? -7.025 -11.143 -2.474 1.00 95.75 86 ASN A C 1
ATOM 651 O O . ASN A 1 86 ? -7.698 -10.536 -3.307 1.00 95.75 86 ASN A O 1
ATOM 655 N N . ALA A 1 87 ? -5.798 -11.594 -2.741 1.00 96.81 87 ALA A N 1
ATOM 656 C CA . ALA A 1 87 ? -5.170 -11.443 -4.049 1.00 96.81 87 ALA A CA 1
ATOM 657 C C . ALA A 1 87 ? -5.772 -12.399 -5.097 1.00 96.81 87 ALA A C 1
ATOM 659 O O . ALA A 1 87 ? -6.048 -13.562 -4.802 1.00 96.81 87 ALA A O 1
ATOM 660 N N . PHE A 1 88 ? -5.964 -11.922 -6.328 1.00 97.19 88 PHE A N 1
ATOM 661 C CA . PHE A 1 88 ? -6.541 -12.689 -7.435 1.00 97.19 88 PHE A CA 1
ATOM 662 C C . PHE A 1 88 ? -6.092 -12.158 -8.805 1.00 97.19 88 PHE A C 1
ATOM 664 O O . PHE A 1 88 ? -5.489 -11.094 -8.910 1.00 97.19 88 PHE A O 1
ATOM 671 N N . GLY A 1 89 ? -6.413 -12.894 -9.876 1.00 96.31 89 GLY A N 1
ATOM 672 C CA . GLY A 1 89 ? -6.213 -12.422 -11.253 1.00 96.31 89 GLY A CA 1
ATOM 673 C C . GLY A 1 89 ? -4.746 -12.239 -11.651 1.00 96.31 89 GLY A C 1
ATOM 674 O O . GLY A 1 89 ? -4.418 -11.296 -12.364 1.00 96.31 89 GLY A O 1
ATOM 675 N N . PHE A 1 90 ? -3.869 -13.120 -11.171 1.00 96.81 90 PHE A N 1
ATOM 676 C CA . PHE A 1 90 ? -2.446 -13.090 -11.495 1.00 96.81 90 PHE A CA 1
ATOM 677 C C . PHE A 1 90 ? -2.216 -13.298 -12.994 1.00 96.81 90 PHE A C 1
ATOM 679 O O . PHE A 1 90 ? -2.693 -14.274 -13.572 1.00 96.81 90 PHE A O 1
ATOM 686 N N . THR A 1 91 ? -1.450 -12.396 -13.595 1.00 95.62 91 THR A N 1
ATOM 687 C CA . THR A 1 91 ? -0.982 -12.470 -14.979 1.00 95.62 91 THR A CA 1
ATOM 688 C C . THR A 1 91 ? 0.520 -12.240 -14.968 1.00 95.62 91 THR A C 1
ATOM 690 O O . THR A 1 91 ? 0.980 -11.184 -14.541 1.00 95.62 91 THR A O 1
ATOM 693 N N . ALA A 1 92 ? 1.277 -13.250 -15.381 1.00 94.12 92 ALA A N 1
ATOM 694 C CA . ALA A 1 92 ? 2.721 -13.154 -15.540 1.00 94.12 92 ALA A CA 1
ATOM 695 C C . ALA A 1 92 ? 3.075 -12.754 -16.976 1.00 94.12 92 ALA A C 1
ATOM 697 O O . ALA A 1 92 ? 2.262 -12.944 -17.881 1.00 94.12 92 ALA A O 1
ATOM 698 N N . ASP A 1 93 ? 4.297 -12.256 -17.145 1.00 84.44 93 ASP A N 1
ATOM 699 C CA . ASP A 1 93 ? 4.906 -11.904 -18.426 1.00 84.44 93 ASP A CA 1
ATOM 700 C C . ASP A 1 93 ? 4.158 -10.774 -19.144 1.00 84.44 93 ASP A C 1
ATOM 702 O O . ASP A 1 93 ? 3.498 -10.969 -20.167 1.00 84.44 93 ASP A O 1
ATOM 706 N N . ASP A 1 94 ? 4.275 -9.561 -18.592 1.00 91.88 94 ASP A N 1
ATOM 707 C CA . ASP A 1 94 ? 3.857 -8.351 -19.300 1.00 91.88 94 ASP A CA 1
ATOM 708 C C . ASP A 1 94 ? 4.559 -8.274 -20.678 1.00 91.88 94 ASP A C 1
ATOM 710 O O . ASP A 1 94 ? 5.781 -8.437 -20.751 1.00 91.88 94 ASP A O 1
ATOM 714 N N . PRO A 1 95 ? 3.820 -8.037 -21.782 1.00 90.69 95 PRO A N 1
ATOM 715 C CA . PRO A 1 95 ? 4.398 -8.039 -23.129 1.00 90.69 95 PRO A CA 1
ATOM 716 C C . PRO A 1 95 ? 5.463 -6.964 -23.376 1.00 90.69 95 PRO A C 1
ATOM 718 O O . PRO A 1 95 ? 6.231 -7.078 -24.331 1.00 90.69 95 PRO A O 1
ATOM 721 N N . ILE A 1 96 ? 5.462 -5.897 -22.578 1.00 91.81 96 ILE A N 1
ATOM 722 C CA . ILE A 1 96 ? 6.366 -4.751 -22.695 1.00 91.81 96 ILE A CA 1
ATOM 723 C C . ILE A 1 96 ? 7.478 -4.851 -21.647 1.00 91.81 96 ILE A C 1
ATOM 725 O O . ILE A 1 96 ? 8.628 -4.538 -21.952 1.00 91.81 96 ILE A O 1
ATOM 729 N N . GLU A 1 97 ? 7.159 -5.302 -20.432 1.00 88.38 97 GLU A N 1
ATOM 730 C CA . GLU A 1 97 ? 8.122 -5.427 -19.338 1.00 88.38 97 GLU A CA 1
ATOM 731 C C . GLU A 1 97 ? 8.265 -6.883 -18.861 1.00 88.38 97 GLU A C 1
ATOM 733 O O . GLU A 1 97 ? 7.505 -7.340 -18.000 1.00 88.38 97 GLU A O 1
ATOM 738 N N . PRO A 1 98 ? 9.252 -7.635 -19.385 1.00 90.25 98 PRO A N 1
ATOM 739 C CA . PRO A 1 98 ? 9.442 -9.028 -19.000 1.00 90.25 98 PRO A CA 1
ATOM 740 C C . PRO A 1 98 ? 9.681 -9.159 -17.491 1.00 90.25 98 PRO A C 1
ATOM 742 O O . PRO A 1 98 ? 10.151 -8.230 -16.832 1.00 90.25 98 PRO A O 1
ATOM 745 N N . ASN A 1 99 ? 9.360 -10.330 -16.939 1.00 93.50 99 ASN A N 1
ATOM 746 C CA . ASN A 1 99 ? 9.434 -10.627 -15.504 1.00 93.50 99 ASN A CA 1
ATOM 747 C C . ASN A 1 99 ? 8.504 -9.774 -14.622 1.00 93.50 99 ASN A C 1
ATOM 749 O O . ASN A 1 99 ? 8.635 -9.795 -13.395 1.00 93.50 99 ASN A O 1
ATOM 753 N N . ARG A 1 100 ? 7.547 -9.040 -15.201 1.00 95.75 100 ARG A N 1
ATOM 754 C CA . ARG A 1 100 ? 6.473 -8.397 -14.442 1.00 95.75 100 ARG A CA 1
ATOM 755 C C . ARG A 1 100 ? 5.296 -9.348 -14.245 1.00 95.75 100 ARG A C 1
ATOM 757 O O . ARG A 1 100 ? 4.811 -9.975 -15.184 1.00 95.75 100 ARG A O 1
ATOM 764 N N . VAL A 1 101 ? 4.796 -9.391 -13.015 1.00 96.62 101 VAL A N 1
ATOM 765 C CA . VAL A 1 101 ? 3.540 -10.043 -12.641 1.00 96.62 101 VAL A CA 1
ATOM 766 C C . VAL A 1 101 ? 2.541 -8.978 -12.214 1.00 96.62 101 VAL A C 1
ATOM 768 O O . VAL A 1 101 ? 2.777 -8.248 -11.249 1.00 96.62 101 VAL A O 1
ATOM 771 N N . TRP A 1 102 ? 1.411 -8.916 -12.909 1.00 96.94 102 TRP A N 1
ATOM 772 C CA . TRP A 1 102 ? 0.240 -8.132 -12.528 1.00 96.94 102 TRP A CA 1
ATOM 773 C C . TRP A 1 102 ? -0.720 -8.980 -11.708 1.00 96.94 102 TRP A C 1
ATOM 775 O O . TRP A 1 102 ? -0.909 -10.164 -11.981 1.00 96.94 102 TRP A O 1
ATOM 785 N N . TYR A 1 103 ? -1.352 -8.379 -10.710 1.00 97.00 103 TYR A N 1
ATOM 786 C CA . TYR A 1 103 ? -2.399 -9.026 -9.931 1.00 97.00 103 TYR A CA 1
ATOM 787 C C . TYR A 1 103 ? -3.325 -7.982 -9.320 1.00 97.00 103 TYR A C 1
ATOM 789 O O . TYR A 1 103 ? -2.997 -6.798 -9.225 1.00 97.00 103 TYR A O 1
ATOM 797 N N . PHE A 1 104 ? -4.493 -8.432 -8.888 1.00 97.06 104 PHE A N 1
ATOM 798 C CA . PHE A 1 104 ? -5.455 -7.607 -8.183 1.00 97.06 104 PHE A CA 1
ATOM 799 C C . PHE A 1 104 ? -5.549 -8.026 -6.726 1.00 97.06 104 PHE A C 1
ATOM 801 O O . PHE A 1 104 ? -5.272 -9.170 -6.368 1.00 97.06 104 PHE A O 1
ATOM 808 N N . VAL A 1 105 ? -5.982 -7.103 -5.880 1.00 96.00 105 VAL A N 1
ATOM 809 C CA . VAL A 1 105 ? -6.356 -7.380 -4.494 1.00 96.00 105 VAL A CA 1
ATOM 810 C C . VAL A 1 105 ? -7.718 -6.774 -4.196 1.00 96.00 105 VAL A C 1
ATOM 812 O O . VAL A 1 105 ? -8.147 -5.822 -4.853 1.00 96.00 105 VAL A O 1
ATOM 815 N N . ARG A 1 106 ? -8.402 -7.315 -3.191 1.00 95.00 106 ARG A N 1
ATOM 816 C CA . ARG A 1 106 ? -9.614 -6.718 -2.626 1.00 95.00 106 ARG A CA 1
ATOM 817 C C . ARG A 1 106 ? -9.568 -6.847 -1.101 1.00 95.00 106 ARG A C 1
ATOM 819 O O . ARG A 1 106 ? -10.171 -7.778 -0.558 1.00 95.00 106 ARG A O 1
ATOM 826 N N . PRO A 1 107 ? -8.843 -5.946 -0.417 1.00 95.19 107 PRO A N 1
ATOM 827 C CA . PRO A 1 107 ? -8.622 -6.058 1.017 1.00 95.19 107 PRO A CA 1
ATOM 828 C C . PRO A 1 107 ? -9.923 -6.148 1.821 1.00 95.19 107 PRO A C 1
ATOM 830 O O . PRO A 1 107 ? -10.877 -5.404 1.562 1.00 95.19 107 PRO A O 1
ATOM 833 N N . ARG A 1 108 ? -9.959 -7.064 2.793 1.00 96.50 108 ARG A N 1
ATOM 834 C CA . ARG A 1 108 ? -11.059 -7.244 3.752 1.00 96.50 108 ARG A CA 1
ATOM 835 C C . ARG A 1 108 ? -10.502 -7.465 5.147 1.00 96.50 108 ARG A C 1
ATOM 837 O O . ARG A 1 108 ? -9.501 -8.149 5.273 1.00 96.50 108 ARG A O 1
ATOM 844 N N . GLY A 1 109 ? -11.158 -6.922 6.163 1.00 96.75 109 GLY A N 1
ATOM 845 C CA . GLY A 1 109 ? -10.755 -7.083 7.561 1.00 96.75 109 GLY A CA 1
ATOM 846 C C . GLY A 1 109 ? -11.640 -6.272 8.499 1.00 96.75 109 GLY A C 1
ATOM 847 O O . GLY A 1 109 ? -12.690 -5.769 8.085 1.00 96.75 109 GLY A O 1
ATOM 848 N N . THR A 1 110 ? -11.197 -6.105 9.738 1.00 97.50 110 THR A N 1
ATOM 849 C CA . THR A 1 110 ? -11.939 -5.439 10.808 1.00 97.50 110 THR A CA 1
ATOM 850 C C . THR A 1 110 ? -10.989 -4.630 11.689 1.00 97.50 110 THR A C 1
ATOM 852 O O . THR A 1 110 ? -9.946 -5.119 12.114 1.00 97.50 110 THR A O 1
ATOM 855 N N . PHE A 1 111 ? -11.353 -3.385 12.004 1.00 9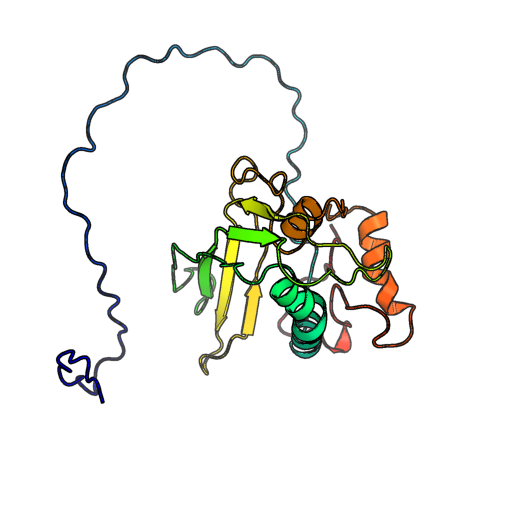6.69 111 PHE A N 1
ATOM 856 C CA . PHE A 1 111 ? -10.617 -2.552 12.953 1.00 96.69 111 PHE A CA 1
ATOM 857 C C . PHE A 1 111 ? -10.954 -2.963 14.392 1.00 96.69 111 PHE A C 1
ATOM 859 O O . PHE A 1 111 ? -11.709 -2.286 15.087 1.00 96.69 111 PHE A O 1
ATOM 866 N N . SER A 1 112 ? -10.472 -4.132 14.807 1.00 97.06 112 SER A N 1
ATOM 867 C CA . SER A 1 112 ? -10.785 -4.760 16.101 1.00 97.06 112 SER A CA 1
ATOM 868 C C . SER A 1 112 ? -9.544 -5.127 16.918 1.00 97.06 112 SER A C 1
ATOM 870 O O . SER A 1 112 ? -9.657 -5.822 17.925 1.00 97.06 112 SER A O 1
ATOM 872 N N . GLY A 1 113 ? -8.359 -4.752 16.438 1.00 95.00 113 GLY A N 1
ATOM 873 C CA . GLY A 1 113 ? -7.084 -5.072 17.060 1.00 95.00 113 GLY A CA 1
ATOM 874 C C . GLY A 1 113 ? -6.668 -4.087 18.149 1.00 95.00 113 GLY A C 1
ATOM 875 O O . GLY A 1 113 ? -7.491 -3.519 18.863 1.00 95.00 113 GLY A O 1
ATOM 876 N N . LYS A 1 114 ? -5.353 -3.911 18.291 1.00 94.94 114 LYS A N 1
ATOM 877 C CA . LYS A 1 114 ? -4.770 -2.911 19.195 1.00 94.94 114 LYS A CA 1
ATOM 878 C C . LYS A 1 114 ? -5.068 -1.486 18.701 1.00 94.94 114 LYS A C 1
ATOM 880 O O . LYS A 1 114 ? -5.320 -1.318 17.508 1.00 94.94 114 LYS A O 1
ATOM 885 N N . PRO A 1 115 ? -4.985 -0.470 19.580 1.00 92.12 115 PRO A N 1
ATOM 886 C CA . PRO A 1 115 ? -5.071 0.919 19.153 1.00 92.12 115 PRO A CA 1
ATOM 887 C C . PRO A 1 115 ? -4.011 1.234 18.095 1.00 92.12 115 PRO A C 1
ATOM 889 O O . PRO A 1 115 ? -2.843 0.858 18.246 1.00 92.12 115 PRO A O 1
ATOM 892 N N . PHE A 1 116 ? -4.423 1.914 17.028 1.00 90.56 116 PHE A N 1
ATOM 893 C CA . PHE A 1 116 ? -3.515 2.357 15.979 1.00 90.56 116 PHE A CA 1
ATOM 894 C C . PHE A 1 116 ? -2.745 3.586 16.462 1.00 90.56 116 PHE A C 1
ATOM 896 O O . PHE A 1 116 ? -3.349 4.585 16.851 1.00 90.56 116 PHE A O 1
ATOM 903 N N . LYS A 1 117 ? -1.414 3.543 16.406 1.00 86.12 117 LYS A N 1
ATOM 904 C CA . LYS A 1 117 ? -0.563 4.652 16.846 1.00 86.12 117 LYS A CA 1
ATOM 905 C C . LYS A 1 117 ? -0.423 5.686 15.737 1.00 86.12 117 LYS A C 1
ATOM 907 O O . LYS A 1 117 ? 0.384 5.520 14.825 1.00 86.12 117 LYS A O 1
ATOM 912 N N . HIS A 1 118 ? -1.194 6.770 15.799 1.00 80.88 118 HIS A N 1
ATOM 913 C CA . HIS A 1 118 ? -1.054 7.846 14.824 1.00 80.88 118 HIS A CA 1
ATOM 914 C C . HIS A 1 118 ? 0.005 8.863 15.280 1.00 80.88 118 HIS A C 1
ATOM 916 O O . HIS A 1 118 ? -0.109 9.400 16.384 1.00 80.88 118 HIS A O 1
ATOM 922 N N . PRO A 1 119 ? 0.981 9.235 14.428 1.00 69.69 119 PRO A N 1
ATOM 923 C CA . PRO A 1 119 ? 2.066 10.144 14.819 1.00 69.69 119 PRO A CA 1
ATOM 924 C C . PRO A 1 119 ? 1.588 11.558 15.190 1.00 69.69 119 PRO A C 1
ATOM 926 O O . PRO A 1 119 ? 2.279 12.276 15.903 1.00 69.69 119 PRO A O 1
ATOM 929 N N . VAL A 1 120 ? 0.411 11.963 14.699 1.00 72.44 120 VAL A N 1
ATOM 930 C CA . VAL A 1 120 ? -0.144 13.320 14.891 1.00 72.44 120 VAL A CA 1
ATOM 931 C C . VAL A 1 120 ? -1.331 13.392 15.861 1.00 72.44 120 VAL A C 1
ATOM 933 O O . VAL A 1 120 ? -1.393 14.325 16.653 1.00 72.44 120 VAL A O 1
ATOM 936 N N . VAL A 1 121 ? -2.287 12.454 15.807 1.00 80.12 121 VAL A N 1
ATOM 937 C CA . VAL A 1 121 ? -3.542 12.545 16.581 1.00 80.12 121 VAL A CA 1
ATOM 938 C C . VAL A 1 121 ? -3.543 11.664 17.833 1.00 80.12 121 VAL A C 1
ATOM 940 O O . VAL A 1 121 ? -4.505 11.698 18.593 1.00 80.12 121 VAL A O 1
ATOM 943 N N . GLY A 1 122 ? -2.462 10.915 18.072 1.00 82.88 122 GLY A N 1
ATOM 944 C CA . GLY A 1 122 ? -2.358 9.960 19.171 1.00 82.88 122 GLY A CA 1
ATOM 945 C C . GLY A 1 122 ? -2.962 8.597 18.839 1.00 82.88 122 GLY A C 1
ATOM 946 O O . GLY A 1 122 ? -3.164 8.251 17.672 1.00 82.88 122 GLY A O 1
ATOM 947 N N . ASP A 1 123 ? -3.210 7.808 19.879 1.00 90.75 123 ASP A N 1
ATOM 948 C CA . ASP A 1 123 ? -3.731 6.451 19.738 1.00 90.75 123 ASP A CA 1
ATOM 949 C C . ASP A 1 123 ? -5.205 6.480 19.306 1.00 90.75 123 ASP A C 1
ATOM 951 O O . ASP A 1 123 ? -6.037 7.180 19.887 1.00 90.75 123 ASP A O 1
ATOM 955 N N . ILE A 1 124 ? -5.525 5.712 18.266 1.00 92.25 124 ILE A N 1
ATOM 956 C CA . ILE A 1 124 ? -6.877 5.563 17.731 1.00 92.25 124 ILE A CA 1
ATOM 957 C C . ILE A 1 124 ? -7.410 4.204 18.168 1.00 92.25 124 ILE A C 1
ATOM 959 O O . ILE A 1 124 ? -6.904 3.162 17.750 1.00 92.25 124 ILE A O 1
ATOM 963 N N . GLU A 1 125 ? -8.447 4.218 18.998 1.00 94.75 125 GLU A N 1
ATOM 964 C CA . GLU A 1 125 ? -9.074 3.007 19.525 1.00 94.75 125 GLU A CA 1
ATOM 965 C C . GLU A 1 125 ? -9.839 2.229 18.450 1.00 94.75 125 GLU A C 1
ATOM 967 O O . GLU A 1 125 ? -10.500 2.803 17.579 1.00 94.75 125 GLU A O 1
ATOM 972 N N . ALA A 1 126 ? -9.783 0.902 18.550 1.00 95.00 126 ALA A N 1
ATOM 973 C CA . ALA A 1 126 ? -10.482 -0.003 17.651 1.00 95.00 126 ALA A CA 1
ATOM 974 C C . ALA A 1 126 ? -12.008 0.159 17.773 1.00 95.00 126 ALA A C 1
ATOM 976 O O . ALA A 1 126 ? -12.587 0.017 18.849 1.00 95.00 126 ALA A O 1
ATOM 977 N N . THR A 1 127 ? -12.679 0.427 16.652 1.00 95.81 127 THR A N 1
ATOM 978 C CA . THR A 1 127 ? -14.130 0.697 16.615 1.00 95.81 127 THR A CA 1
ATOM 979 C C . THR A 1 127 ? -14.975 -0.512 16.211 1.00 95.81 127 THR A C 1
ATOM 981 O O . THR A 1 127 ? -16.203 -0.454 16.245 1.00 95.81 127 THR A O 1
ATOM 984 N N . GLY A 1 128 ? -14.343 -1.605 15.776 1.00 95.69 128 GLY A N 1
ATOM 985 C CA . GLY A 1 128 ? -15.011 -2.753 15.157 1.00 95.69 128 GLY A CA 1
ATOM 986 C C . GLY A 1 128 ? -15.477 -2.497 13.718 1.00 95.69 128 GLY A C 1
ATOM 987 O O . GLY A 1 128 ? -16.206 -3.316 13.153 1.00 95.69 128 GLY A O 1
ATOM 988 N N . ALA A 1 129 ? -15.081 -1.374 13.108 1.00 96.06 129 ALA A N 1
ATOM 989 C CA . ALA A 1 129 ? -15.457 -1.039 11.741 1.00 96.06 129 ALA A CA 1
ATOM 990 C C . ALA A 1 129 ? -14.892 -2.052 10.734 1.00 96.06 129 ALA A C 1
ATOM 992 O O . ALA A 1 129 ? -13.730 -2.455 10.805 1.00 96.06 129 ALA A O 1
ATOM 993 N N . LYS A 1 130 ? -15.716 -2.456 9.765 1.00 96.62 130 LYS A N 1
ATOM 994 C CA . LYS A 1 130 ? -15.306 -3.394 8.714 1.00 96.62 130 LYS A CA 1
ATOM 995 C C . LYS A 1 130 ? -14.538 -2.677 7.611 1.00 96.62 130 LYS A C 1
ATOM 997 O O . LYS A 1 130 ? -14.920 -1.593 7.177 1.00 96.62 130 LYS A O 1
ATOM 1002 N N . VAL A 1 131 ? -13.520 -3.338 7.080 1.00 96.00 131 VAL A N 1
ATOM 1003 C CA . VAL A 1 131 ? -12.810 -2.950 5.862 1.00 96.00 131 VAL A CA 1
ATOM 1004 C C . VAL A 1 131 ? -13.381 -3.742 4.691 1.00 96.00 131 VAL A C 1
ATOM 1006 O O . VAL A 1 131 ? -13.307 -4.970 4.639 1.00 96.00 131 VAL A O 1
ATOM 1009 N N . VAL A 1 132 ? -13.948 -3.019 3.734 1.00 95.44 132 VAL A N 1
ATOM 1010 C CA . VAL A 1 132 ? -14.415 -3.504 2.439 1.00 95.44 132 VAL A CA 1
ATOM 1011 C C . VAL A 1 132 ? -13.807 -2.571 1.404 1.00 95.44 132 VAL A C 1
ATOM 1013 O O . VAL A 1 132 ? -14.419 -1.577 1.024 1.00 95.44 132 VAL A O 1
ATOM 1016 N N . ALA A 1 133 ? -12.571 -2.859 0.998 1.00 93.81 133 ALA A N 1
ATOM 1017 C CA . ALA A 1 133 ? -11.840 -2.013 0.064 1.00 93.81 133 ALA A CA 1
ATOM 1018 C C . ALA A 1 133 ? -12.272 -2.254 -1.398 1.00 93.81 133 ALA A C 1
ATOM 1020 O O . ALA A 1 133 ? -12.745 -3.357 -1.727 1.00 93.81 133 ALA A O 1
ATOM 1021 N N . PRO A 1 134 ? -12.107 -1.249 -2.284 1.00 94.69 134 PRO A N 1
ATOM 1022 C CA . PRO A 1 134 ? -12.221 -1.428 -3.726 1.00 94.69 134 PRO A CA 1
ATOM 1023 C C . PRO A 1 134 ? -11.206 -2.452 -4.233 1.00 94.69 134 PRO A C 1
ATOM 1025 O O . PRO A 1 134 ? -10.265 -2.845 -3.539 1.00 94.69 134 PRO A O 1
ATOM 1028 N N . THR A 1 135 ? -11.363 -2.864 -5.489 1.00 95.06 135 THR A N 1
ATOM 1029 C CA . THR A 1 135 ? -10.282 -3.591 -6.158 1.00 95.06 135 THR A CA 1
ATOM 1030 C C . THR A 1 135 ? -9.106 -2.658 -6.445 1.00 95.06 135 THR A C 1
ATOM 1032 O O . THR A 1 135 ? -9.287 -1.559 -6.976 1.00 95.06 135 THR A O 1
ATOM 1035 N N . GLU A 1 136 ? -7.897 -3.128 -6.145 1.00 94.25 136 GLU A N 1
ATOM 1036 C CA . GLU A 1 136 ? -6.643 -2.461 -6.502 1.00 94.25 136 GLU A CA 1
ATOM 1037 C C . GLU A 1 136 ? -5.831 -3.344 -7.447 1.00 94.25 136 GLU A C 1
ATOM 1039 O O . GLU A 1 136 ? -5.758 -4.557 -7.250 1.00 94.25 136 GLU A O 1
ATOM 1044 N N . ALA A 1 137 ? -5.185 -2.733 -8.435 1.00 95.62 137 ALA A N 1
ATOM 1045 C CA . ALA A 1 137 ? -4.125 -3.346 -9.216 1.00 95.62 137 ALA A CA 1
ATOM 1046 C C . ALA A 1 137 ? -2.783 -3.175 -8.502 1.00 95.62 137 ALA A C 1
ATOM 1048 O O . ALA A 1 137 ? -2.464 -2.119 -7.945 1.00 95.62 137 ALA A O 1
ATOM 1049 N N . ARG A 1 138 ? -1.986 -4.236 -8.540 1.00 95.12 138 ARG A N 1
ATOM 1050 C CA . ARG A 1 138 ? -0.628 -4.288 -8.016 1.00 95.12 138 ARG A CA 1
ATOM 1051 C C . ARG A 1 138 ? 0.267 -5.001 -9.014 1.00 95.12 138 ARG A C 1
ATOM 1053 O O . ARG A 1 138 ? -0.203 -5.783 -9.843 1.00 95.12 138 ARG A O 1
ATOM 1060 N N . SER A 1 139 ? 1.563 -4.748 -8.920 1.00 95.50 139 SER A N 1
ATOM 1061 C CA . SER A 1 139 ? 2.533 -5.492 -9.713 1.00 95.50 139 SER A CA 1
ATOM 1062 C C . SER A 1 139 ? 3.833 -5.725 -8.969 1.00 95.50 139 SER A C 1
ATOM 1064 O O . SER A 1 139 ? 4.155 -5.012 -8.019 1.00 95.50 139 SER A O 1
ATOM 1066 N N . MET A 1 140 ? 4.563 -6.744 -9.404 1.00 95.31 140 MET A N 1
ATOM 1067 C CA . MET A 1 140 ? 5.930 -7.019 -8.979 1.00 95.31 140 MET A CA 1
ATOM 1068 C C . MET A 1 140 ? 6.771 -7.293 -10.218 1.00 95.31 140 MET A C 1
ATOM 1070 O O . MET A 1 140 ? 6.322 -8.008 -11.109 1.00 95.31 140 MET A O 1
ATOM 1074 N N . VAL A 1 141 ? 7.976 -6.742 -10.264 1.00 93.94 141 VAL A N 1
ATOM 1075 C CA . VAL A 1 141 ? 8.979 -7.034 -11.291 1.00 93.94 141 VAL A CA 1
ATOM 1076 C C . VAL A 1 141 ? 10.097 -7.821 -10.637 1.00 93.94 141 VAL A C 1
ATOM 1078 O O . VAL A 1 141 ? 10.581 -7.421 -9.574 1.00 93.94 141 VAL A O 1
ATOM 1081 N N . PHE A 1 142 ? 10.501 -8.917 -11.266 1.00 93.62 142 PHE A N 1
ATOM 1082 C CA . PHE A 1 142 ? 11.588 -9.766 -10.795 1.00 93.62 142 PHE A CA 1
ATOM 1083 C C . PHE A 1 142 ? 12.870 -9.521 -11.600 1.00 93.62 142 PHE A C 1
ATOM 1085 O O . PHE A 1 142 ? 12.817 -9.230 -12.796 1.00 93.62 142 PHE A O 1
ATOM 1092 N N . ASP A 1 143 ? 14.020 -9.606 -10.937 1.00 91.88 143 ASP A N 1
ATOM 1093 C CA . ASP A 1 143 ? 15.323 -9.641 -11.603 1.00 91.88 143 ASP A CA 1
ATOM 1094 C C . ASP A 1 143 ? 15.654 -11.047 -12.138 1.00 91.88 143 ASP A C 1
ATOM 1096 O O . ASP A 1 143 ? 14.904 -12.007 -11.939 1.00 91.88 143 ASP A O 1
ATOM 1100 N N . ASP A 1 144 ? 16.793 -11.169 -12.823 1.00 92.38 144 ASP A N 1
ATOM 1101 C CA . ASP A 1 144 ? 17.247 -12.427 -13.431 1.00 92.38 144 ASP A CA 1
ATOM 1102 C C . ASP A 1 144 ? 17.578 -13.519 -12.392 1.00 92.38 144 ASP A C 1
ATOM 1104 O O . ASP A 1 144 ? 17.656 -14.702 -12.729 1.00 92.38 144 ASP A O 1
ATOM 1108 N N . GLU A 1 145 ? 17.741 -13.146 -11.119 1.00 94.50 145 GLU A N 1
ATOM 1109 C CA . GLU A 1 145 ? 17.938 -14.065 -9.993 1.00 94.50 145 GLU A CA 1
ATOM 1110 C C . GLU A 1 145 ? 16.607 -14.480 -9.338 1.00 94.50 145 GLU A C 1
ATOM 1112 O O . GLU A 1 145 ? 16.596 -15.263 -8.384 1.00 94.50 145 GLU A O 1
ATOM 1117 N N . GLY A 1 146 ? 15.477 -13.972 -9.839 1.00 91.38 146 GLY A N 1
ATOM 1118 C CA . GLY A 1 146 ? 14.143 -14.232 -9.307 1.00 91.38 146 GLY A CA 1
ATOM 1119 C C . GLY A 1 146 ? 13.821 -13.460 -8.025 1.00 91.38 146 GLY A C 1
ATOM 1120 O O . GLY A 1 146 ? 12.897 -13.840 -7.302 1.00 91.38 146 GLY A O 1
ATOM 1121 N N . LYS A 1 147 ? 14.557 -12.388 -7.709 1.00 92.44 147 LYS A N 1
ATOM 1122 C CA . LYS A 1 147 ? 14.266 -11.499 -6.575 1.00 92.44 147 LYS A CA 1
ATOM 1123 C C . LYS A 1 147 ? 13.379 -10.347 -7.026 1.00 92.44 147 LYS A C 1
ATOM 1125 O O . LYS A 1 147 ? 13.413 -9.925 -8.176 1.00 92.44 147 LYS A O 1
ATOM 1130 N N . ILE A 1 148 ? 12.581 -9.809 -6.107 1.00 91.00 148 ILE A N 1
ATOM 1131 C CA . ILE A 1 148 ? 11.741 -8.641 -6.388 1.00 91.00 148 ILE A CA 1
ATOM 1132 C C . ILE A 1 148 ? 12.639 -7.411 -6.569 1.00 91.00 148 ILE A C 1
ATOM 1134 O O . ILE A 1 148 ? 13.306 -6.982 -5.628 1.00 91.00 148 ILE A O 1
ATOM 1138 N N . LYS A 1 149 ? 12.605 -6.830 -7.769 1.00 89.94 149 LYS A N 1
ATOM 1139 C CA . LYS A 1 149 ? 13.291 -5.588 -8.144 1.00 89.94 149 LYS A CA 1
ATOM 1140 C C . LYS A 1 149 ? 12.421 -4.353 -7.908 1.00 89.94 149 LYS A C 1
ATOM 1142 O O . LYS A 1 149 ? 12.931 -3.304 -7.532 1.00 89.94 149 LYS A O 1
ATOM 1147 N N . HIS A 1 150 ? 11.116 -4.463 -8.155 1.00 91.00 150 HIS A N 1
ATOM 1148 C CA . HIS A 1 150 ? 10.178 -3.343 -8.072 1.00 91.00 150 HIS A CA 1
ATOM 1149 C C . HIS A 1 150 ? 8.778 -3.841 -7.703 1.00 91.00 150 HIS A C 1
ATOM 1151 O O . HIS A 1 150 ? 8.352 -4.894 -8.174 1.00 91.00 150 HIS A O 1
ATOM 1157 N N . VAL A 1 151 ? 8.058 -3.083 -6.874 1.00 91.62 151 VAL A N 1
ATOM 1158 C CA . VAL A 1 151 ? 6.666 -3.362 -6.501 1.00 91.62 151 VAL A CA 1
ATOM 1159 C C . VAL A 1 151 ? 5.840 -2.104 -6.703 1.00 91.62 151 VAL A C 1
ATOM 1161 O O . VAL A 1 151 ? 6.226 -1.033 -6.245 1.00 91.62 151 VAL A O 1
ATOM 1164 N N . SER A 1 152 ? 4.676 -2.249 -7.331 1.00 90.88 152 SER A N 1
ATOM 1165 C CA . SER A 1 152 ? 3.692 -1.178 -7.453 1.00 90.88 152 SER A CA 1
ATOM 1166 C C . SER A 1 152 ? 2.413 -1.547 -6.694 1.00 90.88 152 SER A C 1
ATOM 1168 O O . SER A 1 152 ? 1.938 -2.686 -6.768 1.00 90.88 152 SER A O 1
ATOM 1170 N N . VAL A 1 153 ? 1.861 -0.597 -5.934 1.00 89.50 153 VAL A N 1
ATOM 1171 C CA . VAL A 1 153 ? 0.677 -0.804 -5.084 1.00 89.50 153 VAL A CA 1
ATOM 1172 C C . VAL A 1 153 ? -0.278 0.387 -5.131 1.00 89.50 153 VAL A C 1
ATOM 1174 O O . VAL A 1 153 ? 0.129 1.506 -5.422 1.00 89.50 153 VAL A O 1
ATOM 1177 N N . GLY A 1 154 ? -1.546 0.153 -4.778 1.00 82.69 154 GLY A N 1
ATOM 1178 C CA . GLY A 1 154 ? -2.505 1.221 -4.478 1.00 82.69 154 GLY A CA 1
ATOM 1179 C C . GLY A 1 154 ? -3.282 1.790 -5.666 1.00 82.69 154 GLY A C 1
ATOM 1180 O O . GLY A 1 154 ? -4.037 2.741 -5.478 1.00 82.69 154 GLY A O 1
ATOM 1181 N N . TYR A 1 155 ? -3.172 1.197 -6.858 1.00 89.62 155 TYR A N 1
ATOM 1182 C CA . TYR A 1 155 ? -3.935 1.638 -8.026 1.00 89.62 155 TYR A CA 1
ATOM 1183 C C . TYR A 1 155 ? -5.370 1.119 -7.972 1.00 89.62 155 TYR A C 1
ATOM 1185 O O . TYR A 1 155 ? -5.653 -0.004 -8.383 1.00 89.62 155 TYR A O 1
ATOM 1193 N N . VAL A 1 156 ? -6.297 1.932 -7.471 1.00 90.56 156 VAL A N 1
ATOM 1194 C CA . VAL A 1 156 ? -7.725 1.583 -7.431 1.00 90.56 156 VAL A CA 1
ATOM 1195 C C . VAL A 1 156 ? -8.282 1.469 -8.853 1.00 90.56 156 VAL A C 1
ATOM 1197 O O . VAL A 1 156 ? -8.314 2.455 -9.587 1.00 90.56 156 VAL A O 1
ATOM 1200 N N . VAL A 1 157 ? -8.755 0.277 -9.232 1.00 91.88 157 VAL A N 1
ATOM 1201 C CA . VAL A 1 157 ? -9.321 0.033 -10.576 1.00 91.88 157 VAL A CA 1
ATOM 1202 C C . VAL A 1 157 ? -10.808 0.358 -10.657 1.00 91.88 157 VAL A C 1
ATOM 1204 O O . VAL A 1 157 ? -11.304 0.699 -11.726 1.00 91.88 157 VAL A O 1
ATOM 1207 N N . ASP A 1 158 ? -11.517 0.288 -9.528 1.00 88.31 158 ASP A N 1
ATOM 1208 C CA . ASP A 1 158 ? -12.925 0.665 -9.432 1.00 88.31 158 ASP A CA 1
ATOM 1209 C C . ASP A 1 158 ? -13.228 1.292 -8.068 1.00 88.31 158 ASP A C 1
ATOM 1211 O O . ASP A 1 158 ? -13.500 0.603 -7.083 1.00 88.31 158 ASP A O 1
ATOM 1215 N N . ARG A 1 159 ? -13.202 2.628 -8.026 1.00 86.19 159 ARG A N 1
ATOM 1216 C CA . ARG A 1 159 ? -13.440 3.412 -6.805 1.00 86.19 159 ARG A CA 1
ATOM 1217 C C . ARG A 1 159 ? -14.894 3.417 -6.334 1.00 86.19 159 ARG A C 1
ATOM 1219 O O . ARG A 1 159 ? -15.168 3.942 -5.263 1.00 86.19 159 ARG A O 1
ATOM 1226 N N . PHE A 1 160 ? -15.829 2.953 -7.161 1.00 86.69 160 PHE A N 1
ATOM 1227 C CA . PHE A 1 160 ? -17.244 2.884 -6.791 1.00 86.69 160 PHE A CA 1
ATOM 1228 C C . PHE A 1 160 ? -17.596 1.542 -6.151 1.00 86.69 160 PHE A C 1
ATOM 1230 O O . PHE A 1 160 ? -18.710 1.367 -5.665 1.00 86.69 160 PHE A O 1
ATOM 1237 N N . THR A 1 161 ? -16.643 0.610 -6.134 1.00 78.50 161 THR A N 1
ATOM 1238 C CA . THR A 1 161 ? -16.718 -0.623 -5.353 1.00 78.50 161 THR A CA 1
ATOM 1239 C C . THR A 1 161 ? -15.999 -0.449 -4.021 1.00 78.50 161 THR A C 1
ATOM 1241 O O . THR A 1 161 ? -15.096 0.372 -3.905 1.00 78.50 161 THR A O 1
ATOM 1244 N N . GLY A 1 162 ? -16.371 -1.244 -3.019 1.00 68.19 162 GLY A N 1
ATOM 1245 C CA . GLY A 1 162 ? -15.768 -1.153 -1.692 1.00 68.19 162 GLY A CA 1
ATOM 1246 C C . GLY A 1 162 ? -16.507 -0.154 -0.809 1.00 68.19 162 GLY A C 1
ATOM 1247 O O . GLY A 1 162 ? -16.399 1.058 -0.976 1.00 68.19 162 GLY A O 1
ATOM 1248 N N . ASP A 1 163 ? -17.278 -0.685 0.133 1.00 81.31 163 ASP A N 1
ATOM 1249 C CA . ASP A 1 163 ? -18.331 0.075 0.80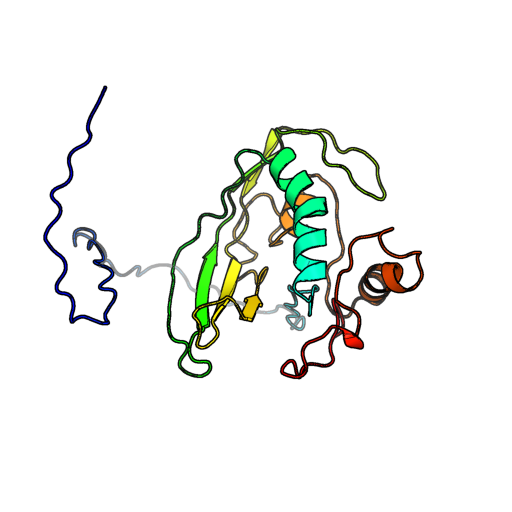4 1.00 81.31 163 ASP A CA 1
ATOM 1250 C C . ASP A 1 163 ? -17.810 0.977 1.927 1.00 81.31 163 ASP A C 1
ATOM 1252 O O . ASP A 1 163 ? -18.470 1.948 2.288 1.00 81.31 163 ASP A O 1
ATOM 1256 N N . THR A 1 164 ? -16.643 0.668 2.503 1.00 87.19 164 THR A N 1
ATOM 1257 C CA . THR A 1 164 ? -16.227 1.286 3.774 1.00 87.19 164 THR A CA 1
ATOM 1258 C C . THR A 1 164 ? -14.979 2.154 3.688 1.00 87.19 164 THR A C 1
ATOM 1260 O O . THR A 1 164 ? -14.712 2.911 4.614 1.00 87.19 164 THR A O 1
ATOM 1263 N N . THR A 1 165 ? -14.228 2.112 2.584 1.00 88.75 165 THR A N 1
ATOM 1264 C CA . THR A 1 165 ? -13.005 2.922 2.421 1.00 88.75 165 THR A CA 1
ATOM 1265 C C . THR A 1 165 ? -13.231 4.222 1.643 1.00 88.75 165 THR A C 1
ATOM 1267 O O . THR A 1 165 ? -12.276 4.945 1.355 1.00 88.75 165 THR A O 1
ATOM 1270 N N . GLY A 1 166 ? -14.476 4.526 1.257 1.00 85.50 166 GLY A N 1
ATOM 1271 C CA . GLY A 1 166 ? -14.803 5.715 0.462 1.00 85.50 166 GLY A CA 1
ATOM 1272 C C . GLY A 1 166 ? -14.181 5.695 -0.941 1.00 85.50 166 GLY A C 1
ATOM 1273 O O . GLY A 1 166 ? -13.870 6.749 -1.496 1.00 85.50 166 GLY A O 1
ATOM 1274 N N . GLY A 1 167 ? -13.931 4.502 -1.494 1.00 86.31 167 GLY A N 1
ATOM 1275 C CA . GLY A 1 167 ? -13.271 4.320 -2.790 1.00 86.31 167 GLY A CA 1
ATOM 1276 C C . GLY A 1 167 ? -11.754 4.537 -2.775 1.00 86.31 167 GLY A C 1
ATOM 1277 O O . GLY A 1 167 ? -11.135 4.559 -3.840 1.00 86.31 167 GLY A O 1
ATOM 1278 N N . LYS A 1 168 ? -11.145 4.702 -1.592 1.00 88.00 168 LYS A N 1
ATOM 1279 C CA . LYS A 1 168 ? -9.692 4.833 -1.410 1.00 88.00 168 LYS A CA 1
ATOM 1280 C C . LYS A 1 168 ? -9.052 3.445 -1.286 1.00 88.00 168 LYS A C 1
ATOM 1282 O O . LYS A 1 168 ? -9.639 2.541 -0.686 1.00 88.00 168 LYS A O 1
ATOM 1287 N N . GLY A 1 169 ? -7.855 3.296 -1.850 1.00 88.50 169 GLY A N 1
ATOM 1288 C CA . GLY A 1 169 ? -7.042 2.079 -1.772 1.00 88.50 169 GLY A CA 1
ATOM 1289 C C . GLY A 1 169 ? -5.838 2.227 -0.843 1.00 88.50 169 GLY A C 1
ATOM 1290 O O . GLY A 1 169 ? -5.624 3.282 -0.237 1.00 88.50 169 GLY A O 1
ATOM 1291 N N . ALA A 1 170 ? -5.037 1.165 -0.765 1.00 86.81 170 ALA A N 1
ATOM 1292 C CA . ALA A 1 170 ? -3.840 1.058 0.060 1.00 86.81 170 ALA A CA 1
ATOM 1293 C C . ALA A 1 170 ? -4.108 1.477 1.519 1.00 86.81 170 ALA A C 1
ATOM 1295 O O . ALA A 1 170 ? -5.195 1.269 2.061 1.00 86.81 170 ALA A O 1
ATOM 1296 N N . VAL A 1 171 ? -3.110 2.070 2.172 1.00 87.62 171 VAL A N 1
ATOM 1297 C CA . VAL A 1 171 ? -3.218 2.501 3.568 1.00 87.62 171 VAL A CA 1
ATOM 1298 C C . VAL A 1 171 ? -4.248 3.622 3.770 1.00 87.62 171 VAL A C 1
ATOM 1300 O O . VAL A 1 171 ? -4.887 3.695 4.816 1.00 87.62 171 VAL A O 1
ATOM 1303 N N . PHE A 1 172 ? -4.495 4.456 2.756 1.00 88.06 172 PHE A N 1
ATOM 1304 C CA . PHE A 1 172 ? -5.458 5.561 2.839 1.00 88.06 172 PHE A CA 1
ATOM 1305 C C . PHE A 1 172 ? -6.900 5.088 3.029 1.00 88.06 172 PHE A C 1
ATOM 1307 O O . PHE A 1 172 ? -7.682 5.745 3.716 1.00 88.06 172 PHE A O 1
ATOM 1314 N N . GLY A 1 173 ? -7.250 3.934 2.455 1.00 90.44 173 GLY A N 1
ATOM 1315 C CA . GLY A 1 173 ? -8.546 3.308 2.699 1.00 90.44 173 GLY A CA 1
ATOM 1316 C C . GLY A 1 173 ? -8.728 2.882 4.156 1.00 90.44 173 GLY A C 1
ATOM 1317 O O . GLY A 1 173 ? -9.813 3.049 4.708 1.00 90.44 173 GLY A O 1
ATOM 1318 N N . LEU A 1 174 ? -7.661 2.400 4.798 1.00 92.19 174 LEU A N 1
ATOM 1319 C CA . LEU A 1 174 ? -7.681 2.010 6.210 1.00 92.19 174 LEU A CA 1
ATOM 1320 C C . LEU A 1 174 ? -7.797 3.231 7.124 1.00 92.19 174 LEU A C 1
ATOM 1322 O O . LEU A 1 174 ? -8.618 3.222 8.036 1.00 92.19 174 LEU A O 1
ATOM 1326 N N . TYR A 1 175 ? -7.049 4.304 6.846 1.00 91.06 175 TYR A N 1
ATOM 1327 C CA . TYR A 1 175 ? -7.190 5.568 7.575 1.00 91.06 175 TYR A CA 1
ATOM 1328 C C . TYR A 1 175 ? -8.619 6.102 7.525 1.00 91.06 175 TYR A C 1
ATOM 1330 O O . TYR A 1 175 ? -9.164 6.474 8.562 1.00 91.06 175 TYR A O 1
ATOM 1338 N N . HIS A 1 176 ? -9.265 6.040 6.359 1.00 91.69 176 HIS A N 1
ATOM 1339 C CA . HIS A 1 176 ? -10.659 6.452 6.232 1.00 91.69 176 HIS A CA 1
ATOM 1340 C C . HIS A 1 176 ? -11.604 5.613 7.107 1.00 91.69 176 HIS A C 1
ATOM 1342 O O . HIS A 1 176 ? -12.473 6.174 7.769 1.00 91.69 176 HIS A O 1
ATOM 1348 N N . VAL A 1 177 ? -11.398 4.291 7.182 1.00 93.25 177 VAL A N 1
ATOM 1349 C CA . VAL A 1 177 ? -12.160 3.401 8.084 1.00 93.25 177 VAL A CA 1
ATOM 1350 C C . VAL A 1 177 ? -11.919 3.746 9.561 1.00 93.25 177 VAL A C 1
ATOM 1352 O O . VAL A 1 177 ? -12.839 3.649 10.370 1.00 93.25 177 VAL A O 1
ATOM 1355 N N . MET A 1 178 ? -10.714 4.204 9.910 1.00 93.25 178 MET A N 1
ATOM 1356 C CA . MET A 1 178 ? -10.363 4.705 11.248 1.00 93.25 178 MET A CA 1
ATOM 1357 C C . MET A 1 178 ? -10.881 6.132 11.524 1.00 93.25 178 MET A C 1
ATOM 1359 O O . MET A 1 178 ? -10.572 6.712 12.564 1.00 93.25 178 MET A O 1
ATOM 1363 N N . GLY A 1 179 ? -11.649 6.727 10.603 1.00 90.31 179 GLY A N 1
ATOM 1364 C CA . GLY A 1 179 ? -12.167 8.092 10.731 1.00 90.31 179 GLY A CA 1
ATOM 1365 C C . GLY A 1 179 ? -11.120 9.185 10.496 1.00 90.31 179 GLY A C 1
ATOM 1366 O O . GLY A 1 179 ? -11.369 10.342 10.821 1.00 90.31 179 GLY A O 1
ATOM 1367 N N . GLN A 1 180 ? -9.960 8.834 9.937 1.00 87.56 180 GLN A N 1
ATOM 1368 C CA . GLN A 1 180 ? -8.898 9.772 9.585 1.00 87.56 180 GLN A CA 1
ATOM 1369 C C . GLN A 1 180 ? -8.943 10.075 8.088 1.00 87.56 180 GLN A C 1
ATOM 1371 O O . GLN A 1 180 ? -8.788 9.192 7.239 1.00 87.56 180 GLN A O 1
ATOM 1376 N N . GLU A 1 181 ? -9.139 11.342 7.739 1.00 81.94 181 GLU A N 1
ATOM 1377 C CA . GLU A 1 181 ? -9.067 11.782 6.350 1.00 81.94 181 GLU A CA 1
ATOM 1378 C C . GLU A 1 181 ? -7.663 12.278 6.021 1.00 81.94 181 GLU A C 1
ATOM 1380 O O . GLU A 1 181 ? -7.230 13.324 6.496 1.00 81.94 181 GLU A O 1
ATOM 1385 N N . ILE A 1 182 ? -6.959 11.523 5.178 1.00 79.31 182 ILE A N 1
ATOM 1386 C CA . ILE A 1 182 ? -5.660 11.924 4.640 1.00 79.31 182 ILE A CA 1
ATOM 1387 C C . ILE A 1 182 ? -5.840 12.359 3.186 1.00 79.31 182 ILE A C 1
ATOM 1389 O O . ILE A 1 182 ? -6.382 11.606 2.370 1.00 79.31 182 ILE A O 1
ATOM 1393 N N . ASP A 1 183 ? -5.374 13.568 2.866 1.00 76.12 183 ASP A N 1
ATOM 1394 C CA . ASP A 1 183 ? -5.292 14.048 1.487 1.00 76.12 183 ASP A CA 1
ATOM 1395 C C . ASP A 1 183 ? -4.102 13.393 0.774 1.00 76.12 183 ASP A C 1
ATOM 1397 O O . ASP A 1 183 ? -2.943 13.693 1.061 1.00 76.12 183 ASP A O 1
ATOM 1401 N N . ALA A 1 184 ? -4.401 12.500 -0.168 1.00 74.12 184 ALA A N 1
ATOM 1402 C CA . ALA A 1 184 ? -3.420 11.825 -1.018 1.00 74.12 184 ALA A CA 1
ATOM 1403 C C . ALA A 1 184 ? -3.505 12.282 -2.486 1.00 74.12 184 ALA A C 1
ATOM 1405 O O . ALA A 1 184 ? -3.125 11.545 -3.398 1.00 74.12 184 ALA A O 1
ATOM 1406 N N . THR A 1 185 ? -4.068 13.467 -2.731 1.00 80.06 185 THR A N 1
ATOM 1407 C CA . THR A 1 185 ? -4.266 13.994 -4.082 1.00 80.06 185 THR A CA 1
ATOM 1408 C C . THR A 1 185 ? -2.923 14.340 -4.727 1.00 80.06 185 THR A C 1
ATOM 1410 O O . THR A 1 185 ? -2.186 15.188 -4.225 1.00 80.06 185 THR A O 1
ATOM 1413 N N . ILE A 1 186 ? -2.619 13.743 -5.883 1.00 79.25 186 ILE A N 1
ATOM 1414 C CA . ILE A 1 186 ? -1.412 14.101 -6.648 1.00 79.25 186 ILE A CA 1
ATOM 1415 C C . ILE A 1 186 ? -1.496 15.556 -7.122 1.00 79.25 186 ILE A C 1
ATOM 1417 O O . ILE A 1 186 ? -2.518 16.020 -7.643 1.00 79.25 186 ILE A O 1
ATOM 1421 N N . GLY A 1 187 ? -0.390 16.266 -6.942 1.00 82.19 187 GLY A N 1
ATOM 1422 C CA . GLY A 1 187 ? -0.215 17.681 -7.216 1.00 82.19 187 GLY A CA 1
ATOM 1423 C C . GLY A 1 187 ? -0.786 18.597 -6.139 1.00 82.19 187 GLY A C 1
ATOM 1424 O O . GLY A 1 187 ? -0.771 19.810 -6.342 1.00 82.19 187 GLY A O 1
ATOM 1425 N N . SER A 1 188 ? -1.315 18.065 -5.028 1.00 84.75 188 SER A N 1
ATOM 1426 C CA . SER A 1 188 ? -1.739 18.883 -3.886 1.00 84.75 188 SER A CA 1
ATOM 1427 C C . SER A 1 188 ? -0.506 19.518 -3.237 1.00 84.75 188 SER A C 1
ATOM 1429 O O . SER A 1 188 ? 0.340 18.788 -2.715 1.00 84.75 188 SER A O 1
ATOM 1431 N N . PRO A 1 189 ? -0.378 20.863 -3.216 1.00 84.75 189 PRO A N 1
ATOM 1432 C CA . PRO A 1 189 ? 0.786 21.517 -2.618 1.00 84.75 189 PRO A CA 1
ATOM 1433 C C . PRO A 1 189 ? 0.955 21.176 -1.135 1.00 84.75 189 PRO A C 1
ATOM 1435 O O . PRO A 1 189 ? 2.077 21.067 -0.648 1.00 84.75 189 PRO A O 1
ATOM 1438 N N . VAL A 1 190 ? -0.163 20.975 -0.427 1.00 83.69 190 VAL A N 1
ATOM 1439 C CA . VAL A 1 190 ? -0.174 20.594 0.990 1.00 83.69 190 VAL A CA 1
ATOM 1440 C C . VAL A 1 190 ? 0.349 19.172 1.160 1.00 83.69 190 VAL A C 1
ATOM 1442 O O . VAL A 1 190 ? 1.246 18.956 1.971 1.00 83.69 190 VAL A O 1
ATOM 1445 N N . THR A 1 191 ? -0.148 18.214 0.375 1.00 84.19 191 THR A N 1
ATOM 1446 C CA . THR A 1 191 ? 0.329 16.825 0.433 1.00 84.19 191 THR A CA 1
ATOM 1447 C C . THR A 1 191 ? 1.808 16.732 0.067 1.00 84.19 191 THR A C 1
ATOM 1449 O O . THR A 1 191 ? 2.567 16.120 0.813 1.00 84.19 191 THR A O 1
ATOM 1452 N N . CYS A 1 192 ? 2.250 17.394 -1.009 1.00 85.38 192 CYS A N 1
ATOM 1453 C CA . CYS A 1 192 ? 3.666 17.447 -1.383 1.00 85.38 192 CYS A CA 1
ATOM 1454 C C . CYS A 1 192 ? 4.531 18.007 -0.244 1.00 85.38 192 CYS A C 1
ATOM 1456 O O . CYS A 1 192 ? 5.581 17.449 0.068 1.00 85.38 192 CYS A O 1
ATOM 1458 N N . PHE A 1 193 ? 4.088 19.088 0.407 1.00 85.50 193 PHE A N 1
ATOM 1459 C CA . PHE A 1 193 ? 4.807 19.666 1.542 1.00 85.50 193 PHE A CA 1
ATOM 1460 C C . PHE A 1 193 ? 4.887 18.700 2.732 1.00 85.50 193 PHE A C 1
ATOM 1462 O O . PHE A 1 193 ? 5.971 18.488 3.271 1.00 85.50 193 PHE A O 1
ATOM 1469 N N . LEU A 1 194 ? 3.772 18.071 3.116 1.00 83.94 194 LEU A N 1
ATOM 1470 C CA . LEU A 1 194 ? 3.739 17.110 4.224 1.00 83.94 194 LEU A CA 1
ATOM 1471 C C . LEU A 1 194 ? 4.627 15.888 3.960 1.00 83.94 194 LEU A C 1
ATOM 1473 O O . LEU A 1 194 ? 5.288 15.402 4.871 1.00 83.94 194 LEU A O 1
ATOM 1477 N N . GLN A 1 195 ? 4.685 15.417 2.716 1.00 86.00 195 GLN A N 1
ATOM 1478 C CA . GLN A 1 195 ? 5.535 14.291 2.327 1.00 86.00 195 GLN A CA 1
ATOM 1479 C C . GLN A 1 195 ? 7.026 14.632 2.289 1.00 86.00 195 GLN A C 1
ATOM 1481 O O . GLN A 1 195 ? 7.843 13.733 2.468 1.00 86.00 195 GLN A O 1
ATOM 1486 N N . ARG A 1 196 ? 7.366 15.911 2.090 1.00 87.12 196 ARG A N 1
ATOM 1487 C CA . ARG A 1 196 ? 8.732 16.454 2.176 1.00 87.12 196 ARG A CA 1
ATOM 1488 C C . ARG A 1 196 ? 9.155 16.770 3.610 1.00 87.12 196 ARG A C 1
ATOM 1490 O O . ARG A 1 196 ? 10.335 16.965 3.870 1.00 87.12 196 ARG A O 1
ATOM 1497 N N . LEU A 1 197 ? 8.219 16.817 4.559 1.00 84.19 197 LEU A N 1
ATOM 1498 C CA . LEU A 1 197 ? 8.508 17.148 5.955 1.00 84.19 197 LEU A CA 1
ATOM 1499 C C . LEU A 1 197 ? 9.595 16.259 6.600 1.00 84.19 197 LEU A C 1
ATOM 1501 O O . LEU A 1 197 ? 10.436 16.819 7.305 1.00 84.19 197 LEU A O 1
ATOM 1505 N N . PRO A 1 198 ? 9.654 14.930 6.353 1.00 83.50 198 PRO A N 1
ATOM 1506 C CA . PRO A 1 198 ? 10.727 14.082 6.873 1.00 83.50 198 PRO A CA 1
ATOM 1507 C C . PRO A 1 198 ? 12.140 14.503 6.435 1.00 83.50 198 PRO A C 1
ATOM 1509 O O . PRO A 1 198 ? 13.095 14.168 7.127 1.00 83.50 198 PRO A O 1
ATOM 1512 N N . ASP A 1 199 ? 12.294 15.258 5.340 1.00 84.44 199 ASP A N 1
ATOM 1513 C CA . ASP A 1 199 ? 13.600 15.766 4.886 1.00 84.44 199 ASP A CA 1
ATOM 1514 C C . ASP A 1 199 ? 14.129 16.916 5.757 1.00 84.44 199 ASP A C 1
ATOM 1516 O O . ASP A 1 199 ? 15.327 17.191 5.763 1.00 84.44 199 ASP A O 1
ATOM 1520 N N . PHE A 1 200 ? 13.249 17.577 6.514 1.00 83.56 200 PHE A N 1
ATOM 1521 C CA . PHE A 1 200 ? 13.594 18.697 7.395 1.00 83.56 200 PHE A CA 1
ATOM 1522 C C . PHE A 1 200 ? 13.696 18.301 8.873 1.00 83.56 200 PHE A C 1
ATOM 1524 O O . PHE A 1 200 ? 14.038 19.136 9.713 1.00 83.56 200 PHE A O 1
ATOM 1531 N N . LEU A 1 201 ? 13.372 17.052 9.210 1.00 82.00 201 LEU A N 1
ATOM 1532 C CA . LEU A 1 201 ? 13.409 16.526 10.572 1.00 82.00 201 LEU A CA 1
ATOM 1533 C C . LEU A 1 201 ? 14.640 15.631 10.777 1.00 82.00 201 LEU A C 1
ATOM 1535 O O . LEU A 1 201 ? 15.198 15.119 9.805 1.00 82.00 201 LEU A O 1
ATOM 1539 N N . PRO A 1 202 ? 15.069 15.403 12.033 1.00 82.62 202 PRO A N 1
ATOM 1540 C CA . PRO A 1 202 ? 16.085 14.401 12.322 1.00 82.62 202 PRO A CA 1
ATOM 1541 C C . PRO A 1 202 ? 15.693 13.036 11.750 1.00 82.62 202 PRO A C 1
ATOM 1543 O O . PRO A 1 202 ? 14.520 12.648 11.770 1.00 82.62 202 PRO A O 1
ATOM 1546 N N . GLU A 1 203 ? 16.684 12.304 11.256 1.00 76.62 203 GLU A N 1
ATOM 1547 C CA . GLU A 1 203 ? 16.483 10.994 10.644 1.00 76.62 203 GLU A CA 1
ATOM 1548 C C . GLU A 1 203 ? 15.743 10.032 11.590 1.00 76.62 203 GLU A C 1
ATOM 1550 O O . GLU A 1 203 ? 16.015 9.992 12.790 1.00 76.62 203 GLU A O 1
ATOM 1555 N N . GLY A 1 204 ? 14.760 9.302 11.055 1.00 71.94 204 GLY A N 1
ATOM 1556 C CA . GLY A 1 204 ? 13.916 8.379 11.823 1.00 71.94 204 GLY A CA 1
ATOM 1557 C C . GLY A 1 204 ? 12.785 9.031 12.632 1.00 71.94 204 GLY A C 1
ATOM 1558 O O . GLY A 1 204 ? 12.067 8.326 13.336 1.00 71.94 204 GLY A O 1
ATOM 1559 N N . THR A 1 205 ? 12.583 10.355 12.548 1.00 75.75 205 THR A N 1
ATOM 1560 C CA . THR A 1 205 ? 11.473 11.021 13.267 1.00 75.75 205 THR A CA 1
ATOM 1561 C C . THR A 1 205 ? 10.105 10.685 12.664 1.00 75.75 205 THR A C 1
ATOM 1563 O O . THR A 1 205 ? 9.134 10.506 13.397 1.00 75.75 205 THR A O 1
ATOM 1566 N N . LEU A 1 206 ? 10.012 10.610 11.333 1.00 75.62 206 LEU A N 1
ATOM 1567 C CA . LEU A 1 206 ? 8.799 10.244 10.600 1.00 75.62 206 LEU A CA 1
ATOM 1568 C C . LEU A 1 206 ? 9.146 9.282 9.458 1.00 75.62 206 LEU A C 1
ATOM 1570 O O . LEU A 1 206 ? 10.199 9.449 8.838 1.00 75.62 206 LEU A O 1
ATOM 1574 N N . PRO A 1 207 ? 8.258 8.325 9.132 1.00 74.75 207 PRO A N 1
ATOM 1575 C CA . PRO A 1 207 ? 8.448 7.460 7.977 1.00 74.75 207 PRO A CA 1
ATOM 1576 C C . PRO A 1 207 ? 8.440 8.281 6.682 1.00 74.75 207 PRO A C 1
ATOM 1578 O O . PRO A 1 207 ? 7.633 9.201 6.503 1.00 74.75 207 PRO A O 1
ATOM 1581 N N . ARG A 1 208 ? 9.347 7.939 5.765 1.00 83.06 208 ARG A N 1
ATOM 1582 C CA . ARG A 1 208 ? 9.499 8.620 4.477 1.00 83.06 208 ARG A CA 1
ATOM 1583 C C . ARG A 1 208 ? 8.405 8.207 3.493 1.00 83.06 208 ARG A C 1
ATOM 1585 O O . ARG A 1 208 ? 7.986 7.056 3.442 1.00 83.06 208 ARG A O 1
ATOM 1592 N N . SER A 1 209 ? 7.951 9.161 2.677 1.00 82.00 209 SER A N 1
ATOM 1593 C CA . SER A 1 209 ? 7.000 8.896 1.582 1.00 82.00 209 SER A CA 1
ATOM 1594 C C . SER A 1 209 ? 7.683 8.574 0.244 1.00 82.00 209 SER A C 1
ATOM 1596 O O . SER A 1 209 ? 7.035 8.021 -0.648 1.00 82.00 209 SER A O 1
ATOM 1598 N N . TYR A 1 210 ? 8.970 8.908 0.122 1.00 87.06 210 TYR A N 1
ATOM 1599 C CA . TYR A 1 210 ? 9.889 8.579 -0.969 1.00 87.06 210 TYR A CA 1
ATOM 1600 C C . TYR A 1 210 ? 11.335 8.600 -0.427 1.00 87.06 210 TYR A C 1
ATOM 1602 O O . TYR A 1 210 ? 11.596 9.217 0.609 1.00 87.06 210 TYR A O 1
ATOM 1610 N N . SER A 1 211 ? 12.262 7.928 -1.107 1.00 87.50 211 SER A N 1
ATOM 1611 C CA . SER A 1 211 ? 13.674 7.843 -0.701 1.00 87.50 211 SER A CA 1
ATOM 1612 C C . SER A 1 211 ? 14.487 9.071 -1.079 1.00 87.50 211 SER A C 1
ATOM 1614 O O . SER A 1 211 ? 14.138 9.792 -2.013 1.00 87.50 211 SER A O 1
ATOM 1616 N N . LYS A 1 212 ? 15.608 9.289 -0.379 1.00 87.12 212 LYS A N 1
ATOM 1617 C CA . LYS A 1 212 ? 16.589 10.310 -0.771 1.00 87.12 212 LYS A CA 1
ATOM 1618 C C . LYS A 1 212 ? 17.124 10.010 -2.170 1.00 87.12 212 LYS A C 1
ATOM 1620 O O . LYS A 1 212 ? 17.256 8.852 -2.552 1.00 87.12 212 LYS A O 1
ATOM 1625 N N . GLU A 1 213 ? 17.478 11.062 -2.902 1.00 86.19 213 GLU A N 1
ATOM 1626 C CA . GLU A 1 213 ? 17.916 10.948 -4.299 1.00 86.19 213 GLU A CA 1
ATOM 1627 C C . GLU A 1 213 ? 19.124 10.017 -4.475 1.00 86.19 213 GLU A C 1
ATOM 1629 O O . GLU A 1 213 ? 19.178 9.235 -5.416 1.00 86.19 213 GLU A O 1
ATOM 1634 N N . GLU A 1 214 ? 20.063 10.056 -3.531 1.00 87.69 214 GLU A N 1
ATOM 1635 C CA . GLU A 1 214 ? 21.266 9.216 -3.512 1.00 87.69 214 GLU A CA 1
ATOM 1636 C C . GLU A 1 214 ? 20.990 7.716 -3.317 1.00 87.69 214 GLU A C 1
ATOM 1638 O O . GLU A 1 214 ? 21.791 6.889 -3.754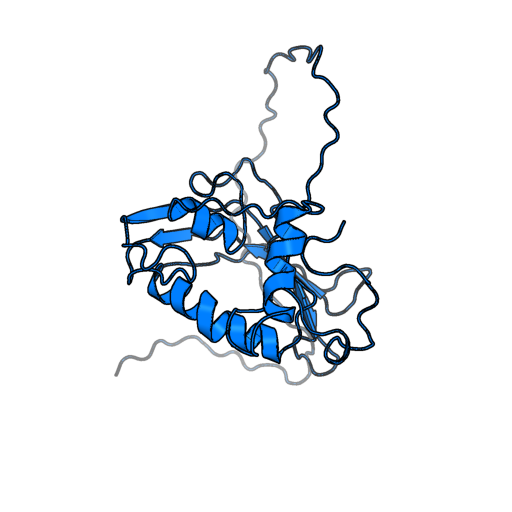 1.00 87.69 214 GLU A O 1
ATOM 1643 N N . ASP A 1 215 ? 19.845 7.367 -2.725 1.00 88.62 215 ASP A N 1
ATOM 1644 C CA . ASP A 1 215 ? 19.435 5.985 -2.447 1.00 88.62 215 ASP A CA 1
ATOM 1645 C C . ASP A 1 215 ? 18.508 5.417 -3.536 1.00 88.62 215 ASP A C 1
ATOM 1647 O O . ASP A 1 215 ? 18.200 4.218 -3.549 1.00 88.62 215 ASP A O 1
ATOM 1651 N N . ILE A 1 216 ? 18.038 6.262 -4.461 1.00 87.00 216 ILE A N 1
ATOM 1652 C CA . ILE A 1 216 ? 17.202 5.827 -5.578 1.00 87.00 216 ILE A CA 1
ATOM 1653 C C . ILE A 1 216 ? 18.083 5.069 -6.581 1.00 87.00 216 ILE A C 1
ATOM 1655 O O . ILE A 1 216 ? 19.091 5.594 -7.059 1.00 87.00 216 ILE A O 1
ATOM 1659 N N . PRO A 1 217 ? 17.724 3.827 -6.952 1.00 85.19 217 PRO A N 1
ATOM 1660 C CA . PRO A 1 217 ? 18.526 3.060 -7.891 1.00 85.19 217 PRO A CA 1
ATOM 1661 C C . PRO A 1 217 ? 18.644 3.750 -9.253 1.00 85.19 217 PRO A C 1
ATOM 1663 O O . PRO A 1 217 ? 17.642 4.166 -9.824 1.00 85.19 217 PRO A O 1
ATOM 1666 N N . ALA A 1 218 ? 19.839 3.740 -9.845 1.00 87.94 218 ALA A N 1
ATOM 1667 C CA . ALA A 1 218 ? 20.117 4.391 -11.133 1.00 87.94 218 ALA A CA 1
ATOM 1668 C C . ALA A 1 218 ? 19.274 3.886 -12.327 1.00 87.94 218 ALA A C 1
ATOM 1670 O O . ALA A 1 218 ? 19.248 4.518 -13.379 1.00 87.94 218 ALA A O 1
ATOM 1671 N N . TRP A 1 219 ? 18.609 2.732 -12.201 1.00 84.62 219 TRP A N 1
ATOM 1672 C CA . TRP A 1 219 ? 17.684 2.225 -13.221 1.00 84.62 219 TRP A CA 1
ATOM 1673 C C . TRP A 1 219 ? 16.301 2.890 -13.166 1.00 84.62 219 TRP A C 1
ATOM 1675 O O . TRP A 1 219 ? 15.520 2.734 -14.105 1.00 84.62 219 TRP A O 1
ATOM 1685 N N . TRP A 1 220 ? 15.977 3.592 -12.078 1.00 86.62 220 TRP A N 1
ATOM 1686 C CA . TRP A 1 220 ? 14.761 4.383 -11.952 1.00 86.62 220 TRP A CA 1
ATOM 1687 C C . TRP A 1 220 ? 14.935 5.705 -12.701 1.00 86.62 220 TRP A C 1
ATOM 1689 O O . TRP A 1 220 ? 15.886 6.440 -12.462 1.00 86.62 220 TRP A O 1
ATOM 1699 N N . THR A 1 221 ? 14.022 6.003 -13.623 1.00 86.75 221 THR A N 1
ATOM 1700 C CA . THR A 1 221 ? 14.162 7.132 -14.561 1.00 86.75 221 THR A CA 1
ATOM 1701 C C . THR A 1 221 ? 13.140 8.243 -14.349 1.00 86.75 221 THR A C 1
ATOM 1703 O O . THR A 1 221 ? 13.269 9.306 -14.948 1.00 86.75 221 THR A O 1
ATOM 1706 N N . ASP A 1 222 ? 12.121 8.022 -13.519 1.00 86.50 222 ASP A N 1
ATOM 1707 C CA . ASP A 1 222 ? 11.088 9.023 -13.259 1.00 86.50 222 ASP A CA 1
ATOM 1708 C C . ASP A 1 222 ? 11.564 10.010 -12.187 1.00 86.50 222 ASP A C 1
ATOM 1710 O O . ASP A 1 222 ? 11.995 9.602 -11.108 1.00 86.50 222 ASP A O 1
ATOM 1714 N N . GLU A 1 223 ? 11.478 11.308 -12.462 1.00 87.12 223 GLU A N 1
ATOM 1715 C CA . GLU A 1 223 ? 11.909 12.368 -11.541 1.00 87.12 223 GLU A CA 1
ATOM 1716 C C . GLU A 1 223 ? 10.849 12.717 -10.485 1.00 87.12 223 GLU A C 1
ATOM 1718 O O . GLU A 1 223 ? 11.163 13.367 -9.489 1.00 87.12 223 GLU A O 1
ATOM 1723 N N . ARG A 1 224 ? 9.597 12.270 -10.649 1.00 87.00 224 ARG A N 1
ATOM 1724 C CA . ARG A 1 224 ? 8.520 12.587 -9.701 1.00 87.00 224 ARG A CA 1
ATOM 1725 C C . ARG A 1 224 ? 8.743 11.885 -8.363 1.00 87.00 224 ARG A C 1
ATOM 1727 O O . ARG A 1 224 ? 9.218 10.745 -8.313 1.00 87.00 224 ARG A O 1
ATOM 1734 N N . ARG A 1 225 ? 8.394 12.565 -7.267 1.00 86.31 225 ARG A N 1
ATOM 1735 C CA . ARG A 1 225 ? 8.503 12.055 -5.893 1.00 86.31 225 ARG A CA 1
ATOM 1736 C C . ARG A 1 225 ? 7.166 12.187 -5.169 1.00 86.31 225 ARG A C 1
ATOM 1738 O O . ARG A 1 225 ? 6.536 13.242 -5.190 1.00 86.31 225 ARG A O 1
ATOM 1745 N N . GLY A 1 226 ? 6.726 11.121 -4.507 1.00 85.12 226 GLY A N 1
ATOM 1746 C CA . GLY A 1 226 ? 5.490 11.114 -3.726 1.00 85.12 226 GLY A CA 1
ATOM 1747 C C . GLY A 1 226 ? 4.281 11.588 -4.540 1.00 85.12 226 GLY A C 1
ATOM 1748 O O . GLY A 1 226 ? 3.898 10.964 -5.526 1.00 85.12 226 GLY A O 1
ATOM 1749 N N . ALA A 1 227 ? 3.666 12.684 -4.103 1.00 84.31 227 ALA A N 1
ATOM 1750 C CA . ALA A 1 227 ? 2.506 13.302 -4.730 1.00 84.31 227 ALA A CA 1
ATOM 1751 C C . ALA A 1 227 ? 2.848 14.337 -5.820 1.00 84.31 227 ALA A C 1
ATOM 1753 O O . ALA A 1 227 ? 1.945 15.057 -6.239 1.00 84.31 227 ALA A O 1
ATOM 1754 N N . ASP A 1 228 ? 4.094 14.451 -6.286 1.00 83.19 228 ASP A N 1
ATOM 1755 C CA . ASP A 1 228 ? 4.440 15.340 -7.404 1.00 83.19 228 ASP A CA 1
ATOM 1756 C C . ASP A 1 228 ? 3.626 15.002 -8.677 1.00 83.19 228 ASP A C 1
ATOM 1758 O O . ASP A 1 228 ? 3.345 13.835 -8.963 1.00 83.19 228 ASP A O 1
ATOM 1762 N N . ALA A 1 229 ? 3.209 16.035 -9.424 1.00 75.69 229 ALA A N 1
ATOM 1763 C CA . ALA A 1 229 ? 2.347 15.921 -10.612 1.00 75.69 229 ALA A CA 1
ATOM 1764 C C . ALA A 1 229 ? 3.128 15.760 -11.921 1.00 75.69 229 ALA A C 1
ATOM 1766 O O . ALA A 1 229 ? 4.119 16.498 -12.101 1.00 75.69 229 ALA A O 1
#